Protein AF-A0A950XC39-F1 (afdb_monomer_lite)

Foldseek 3Di:
DDPDDPPPPPPPPLLPDQDDLVLLLCQVVVNDDDPSVVSNVVCVVVDVVNVVSSVVSVVVVVVVVVVVVVVVVVVVVVVVVVVVCVVVVVVPDCVVVVVVVVVVVVVCVVCVVVVVVVPADPEDEDEFDDDPDDDAAEDEAFHKYKYKYQQPPPDWFKKKKFKAAPVRDTPDIDIFTDDPRITIDIDHGDHDFFKMKMWIFDDADPPGGGDTDDIGIHTYD

Sequence (221 aa):
MEKKIRSAVLMQNSYFDHPTEEDLERFLLRRSQGEEIDLIETHILACESCVARLEALETEIPPLKLALEQSETERLQKEAARAEHRWTAWLTFPRLSLAGAAAVLLLGVALAPQFIRRASPPVAEITLSAYRGVETPVVPLNRPLHLHLNALDLAEGPVTVQIVNSNGFEIWKRNAAVHKDEVSISVPNLQTAGAHLLRLYSPAQANGPGELLREFAFRVK

Radius of gyration: 54.65 Å; chains: 1; bounding box: 85×44×135 Å

pLDDT: mean 78.98, std 16.19, range [37.28, 96.88]

Secondary structure (DSSP, 8-state):
----STTSSSSSSTTTSPPPHHHHHHHHTT---THHHHHHHHHHHH-HHHHHHHHHHHHHHHHHHHHHHHHHHHHHHHHHHHHHHHHHHHHT-HHHHHHHHHHHHHHHHHHHHHHHHHS-PPPEEEEE---SSS---EE-TTS-EEEEEE-TTPPSEEEEEEEEETT--EEEEEEEEEBTTEEEEEEPPP---EEEEEEEEPPPBTTBPPPEEEEEEEEE-

Structure (mmCIF, N/CA/C/O backbone):
data_AF-A0A950XC39-F1
#
_entry.id   AF-A0A950XC39-F1
#
loop_
_atom_site.group_PDB
_atom_site.id
_atom_site.type_symbol
_atom_site.label_atom_id
_atom_site.label_alt_id
_atom_site.label_comp_id
_atom_site.label_asym_id
_atom_site.label_entity_id
_atom_site.label_seq_id
_atom_site.pdbx_PDB_ins_code
_atom_site.Cartn_x
_atom_site.Cartn_y
_atom_site.Cartn_z
_atom_site.occupancy
_atom_site.B_iso_or_equiv
_atom_site.auth_seq_id
_atom_site.auth_comp_id
_atom_site.auth_asym_id
_atom_site.auth_atom_id
_atom_site.pdbx_PDB_model_num
ATOM 1 N N . MET A 1 1 ? 13.297 -27.024 -61.559 1.00 40.94 1 MET A N 1
ATOM 2 C CA . MET A 1 1 ? 14.744 -27.291 -61.703 1.00 40.94 1 MET A CA 1
ATOM 3 C C . MET A 1 1 ? 15.355 -26.078 -62.400 1.00 40.94 1 MET A C 1
ATOM 5 O O . MET A 1 1 ? 14.655 -25.475 -63.195 1.00 40.94 1 MET A O 1
ATOM 9 N N . GLU A 1 2 ? 16.579 -25.688 -62.036 1.00 37.28 2 GLU A N 1
ATOM 10 C CA . GLU A 1 2 ? 17.389 -24.624 -62.677 1.00 37.28 2 GLU A CA 1
ATOM 11 C C . GLU A 1 2 ? 17.143 -23.160 -62.275 1.00 37.28 2 GLU A C 1
ATOM 13 O O . GLU A 1 2 ? 17.202 -22.206 -63.046 1.00 37.28 2 GLU A O 1
ATOM 18 N N . LYS A 1 3 ? 17.074 -22.981 -60.956 1.00 44.75 3 LYS A N 1
ATOM 19 C CA . LYS A 1 3 ? 17.691 -21.853 -60.245 1.00 44.75 3 LYS A CA 1
ATOM 20 C C . LYS A 1 3 ? 19.229 -21.941 -60.421 1.00 44.75 3 LYS A C 1
ATOM 22 O O . LYS A 1 3 ? 19.900 -22.458 -59.535 1.00 44.75 3 LYS A O 1
ATOM 27 N N . LYS A 1 4 ? 19.811 -21.563 -61.572 1.00 44.69 4 LYS A N 1
ATOM 28 C CA . LYS A 1 4 ? 21.294 -21.543 -61.695 1.00 44.69 4 LYS A CA 1
ATOM 29 C C . LYS A 1 4 ? 21.938 -20.650 -62.768 1.00 44.69 4 LYS A C 1
ATOM 31 O O . LYS A 1 4 ? 23.113 -20.837 -63.044 1.00 44.69 4 LYS A O 1
ATOM 36 N N . ILE A 1 5 ? 21.236 -19.671 -63.348 1.00 46.12 5 ILE A N 1
ATOM 37 C CA . ILE A 1 5 ? 21.830 -18.847 -64.433 1.00 46.12 5 ILE A CA 1
ATOM 38 C C . ILE A 1 5 ? 22.032 -17.369 -64.044 1.00 46.12 5 ILE A C 1
ATOM 40 O O . ILE A 1 5 ? 22.777 -16.650 -64.697 1.00 46.12 5 ILE A O 1
ATOM 44 N N . ARG A 1 6 ? 21.478 -16.894 -62.920 1.00 39.47 6 ARG A N 1
ATOM 45 C CA . ARG A 1 6 ? 21.600 -15.470 -62.537 1.00 39.47 6 ARG A CA 1
ATOM 46 C C . ARG A 1 6 ? 22.888 -15.083 -61.797 1.00 39.47 6 ARG A C 1
ATOM 48 O O . ARG A 1 6 ? 23.068 -13.907 -61.522 1.00 39.47 6 ARG A O 1
ATOM 55 N N . SER A 1 7 ? 23.781 -16.028 -61.495 1.00 43.53 7 SER A N 1
ATOM 56 C CA . SER A 1 7 ? 24.947 -15.760 -60.632 1.00 43.53 7 SER A CA 1
ATOM 57 C C . SER A 1 7 ? 26.228 -15.349 -61.364 1.00 43.53 7 SER A C 1
ATOM 59 O O . SER A 1 7 ? 27.178 -14.968 -60.700 1.00 43.53 7 SER A O 1
ATOM 61 N N . ALA A 1 8 ? 26.283 -15.427 -62.698 1.00 39.53 8 ALA A N 1
ATOM 62 C CA . ALA A 1 8 ? 27.539 -15.235 -63.436 1.00 39.53 8 ALA A CA 1
ATOM 63 C C . ALA A 1 8 ? 27.680 -13.868 -64.135 1.00 39.53 8 ALA A C 1
ATOM 65 O O . ALA A 1 8 ? 28.757 -13.555 -64.624 1.00 39.53 8 ALA A O 1
ATOM 66 N N . VAL A 1 9 ? 26.622 -13.048 -64.200 1.00 42.72 9 VAL A N 1
ATOM 67 C CA . VAL A 1 9 ? 26.613 -11.820 -65.030 1.00 42.72 9 VAL A CA 1
ATOM 68 C C . VAL A 1 9 ? 26.963 -10.543 -64.242 1.00 42.72 9 VAL A C 1
ATOM 70 O O . VAL A 1 9 ? 27.245 -9.517 -64.845 1.00 42.72 9 VAL A O 1
ATOM 73 N N . LEU A 1 10 ? 27.023 -10.587 -62.905 1.00 49.06 10 LEU A N 1
ATOM 74 C CA . LEU A 1 10 ? 27.307 -9.409 -62.062 1.00 49.06 10 LEU A CA 1
ATOM 75 C C . LEU A 1 10 ? 28.772 -9.271 -61.598 1.00 49.06 10 LEU A C 1
ATOM 77 O O . LEU A 1 10 ? 29.065 -8.356 -60.842 1.00 49.06 10 LEU A O 1
ATOM 81 N N . MET A 1 11 ? 29.695 -10.137 -62.032 1.00 42.97 11 MET A N 1
ATOM 82 C CA . MET A 1 11 ? 31.091 -10.127 -61.543 1.00 42.97 11 MET A CA 1
ATOM 83 C C . MET A 1 11 ? 32.114 -9.448 -62.471 1.00 42.97 11 MET A C 1
ATOM 85 O O . MET A 1 11 ? 33.299 -9.477 -62.167 1.00 42.97 11 MET A O 1
ATOM 89 N N . GLN A 1 12 ? 31.716 -8.843 -63.598 1.00 41.22 12 GLN A N 1
ATOM 90 C CA . GLN A 1 12 ? 32.691 -8.319 -64.578 1.00 41.22 12 GLN A CA 1
ATOM 91 C C . GLN A 1 12 ? 32.782 -6.794 -64.718 1.00 41.22 12 GLN A C 1
ATOM 93 O O . GLN A 1 12 ? 33.677 -6.336 -65.418 1.00 41.22 12 GLN A O 1
ATOM 98 N N . ASN A 1 13 ? 31.960 -6.011 -64.006 1.00 45.94 13 ASN A N 1
ATOM 99 C CA . ASN A 1 13 ? 32.018 -4.537 -64.056 1.00 45.94 13 ASN A CA 1
ATOM 100 C C . ASN A 1 13 ? 32.277 -3.840 -62.706 1.00 45.94 13 ASN A C 1
ATOM 102 O O . ASN A 1 13 ? 32.457 -2.627 -62.686 1.00 45.94 13 ASN A O 1
ATOM 106 N N . SER A 1 14 ? 32.362 -4.567 -61.587 1.00 54.28 14 SER A N 1
ATOM 107 C CA . SER A 1 14 ? 32.457 -3.965 -60.244 1.00 54.28 14 SER A CA 1
ATOM 108 C C . SER A 1 14 ? 33.798 -3.298 -59.917 1.00 54.28 14 SER A C 1
ATOM 110 O O . SER A 1 14 ? 33.923 -2.700 -58.859 1.00 54.28 14 SER A O 1
ATOM 112 N N . TYR A 1 15 ? 34.807 -3.408 -60.786 1.00 54.00 15 TYR A N 1
ATOM 113 C CA . TYR A 1 15 ? 36.128 -2.810 -60.553 1.00 54.00 15 TYR A CA 1
ATOM 114 C C . TYR A 1 15 ? 36.201 -1.327 -60.959 1.00 54.00 15 TYR A C 1
ATOM 116 O O . TYR A 1 15 ? 37.112 -0.617 -60.550 1.00 54.00 15 TYR A O 1
ATOM 124 N N . PHE A 1 16 ? 35.262 -0.860 -61.790 1.00 61.53 16 PHE A N 1
ATOM 125 C CA . PHE A 1 16 ? 35.220 0.528 -62.273 1.00 61.53 16 PHE A CA 1
ATOM 126 C C . PHE A 1 16 ? 34.053 1.336 -61.699 1.00 61.53 16 PHE A C 1
ATOM 128 O O . PHE A 1 16 ? 34.023 2.555 -61.863 1.00 61.53 16 PHE A O 1
ATOM 135 N N . ASP A 1 17 ? 33.117 0.675 -61.019 1.00 81.56 17 ASP A N 1
ATOM 136 C CA . ASP A 1 17 ? 32.000 1.329 -60.348 1.00 81.56 17 ASP A CA 1
ATOM 137 C C . ASP A 1 17 ? 32.366 1.646 -58.895 1.00 81.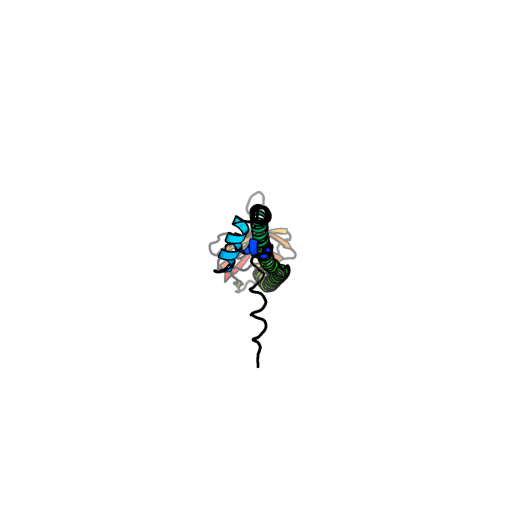56 17 ASP A C 1
ATOM 139 O O . ASP A 1 17 ? 33.008 0.856 -58.204 1.00 81.56 17 ASP A O 1
ATOM 143 N N . HIS A 1 18 ? 31.949 2.819 -58.416 1.00 86.94 18 HIS A N 1
ATOM 144 C CA . HIS A 1 18 ? 32.158 3.187 -57.020 1.00 86.94 18 HIS A CA 1
ATOM 145 C C . HIS A 1 18 ? 31.379 2.241 -56.093 1.00 86.94 18 HIS A C 1
ATOM 147 O O . HIS A 1 18 ? 30.185 2.028 -56.331 1.00 86.94 18 HIS A O 1
ATOM 153 N N . PRO A 1 19 ? 31.993 1.763 -54.993 1.00 88.88 19 PRO A N 1
ATOM 154 C CA . PRO A 1 19 ? 31.285 1.031 -53.954 1.00 88.88 19 PRO A CA 1
ATOM 155 C C . PRO A 1 19 ? 30.067 1.812 -53.458 1.00 88.8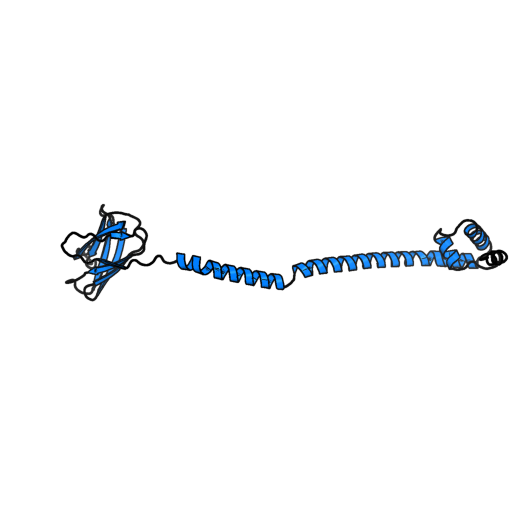8 19 PRO A C 1
ATOM 157 O O . PRO A 1 19 ? 30.100 3.052 -53.329 1.00 88.88 19 PRO A O 1
ATOM 160 N N . THR A 1 20 ? 28.987 1.085 -53.180 1.00 90.94 20 THR A N 1
ATOM 161 C CA . THR A 1 20 ? 27.786 1.689 -52.603 1.00 90.94 20 THR A CA 1
ATOM 162 C C . THR A 1 20 ? 28.076 2.180 -51.187 1.00 90.94 20 THR A C 1
ATOM 164 O O . THR A 1 20 ? 29.102 1.857 -50.588 1.00 90.94 20 THR A O 1
ATOM 167 N N . GLU A 1 21 ? 27.212 3.041 -50.665 1.00 88.75 21 GLU A N 1
ATOM 168 C CA . GLU A 1 21 ? 27.377 3.569 -49.309 1.00 88.75 21 GLU A CA 1
ATOM 169 C C . GLU A 1 21 ? 27.276 2.448 -48.273 1.00 88.75 21 GLU A C 1
ATOM 171 O O . GLU A 1 21 ? 28.119 2.353 -47.386 1.00 88.75 21 GLU A O 1
ATOM 176 N N . GLU A 1 22 ? 26.358 1.505 -48.481 1.00 90.38 22 GLU A N 1
ATOM 177 C CA . GLU A 1 22 ? 26.202 0.318 -47.650 1.00 90.38 22 GLU A CA 1
ATOM 178 C C . GLU A 1 22 ? 27.445 -0.589 -47.665 1.00 90.38 22 GLU A C 1
ATOM 180 O O . GLU A 1 22 ? 27.765 -1.209 -46.648 1.00 90.38 22 GLU A O 1
ATOM 185 N N . ASP A 1 23 ? 28.161 -0.685 -48.792 1.00 91.62 23 ASP A N 1
ATOM 186 C CA . ASP A 1 23 ? 29.407 -1.461 -48.884 1.00 91.62 23 ASP A CA 1
ATOM 187 C C . ASP A 1 23 ? 30.535 -0.794 -48.079 1.00 91.62 23 ASP A C 1
ATOM 189 O O . ASP A 1 23 ? 31.256 -1.470 -47.339 1.00 91.62 23 ASP A O 1
ATOM 193 N N . LEU A 1 24 ? 30.653 0.538 -48.164 1.00 92.38 24 LEU A N 1
ATOM 194 C CA . LEU A 1 24 ? 31.627 1.327 -47.397 1.00 92.38 24 LEU A CA 1
ATOM 195 C C . LEU A 1 24 ? 31.317 1.307 -45.894 1.00 92.38 24 LEU A C 1
ATOM 197 O O . LEU A 1 24 ? 32.225 1.152 -45.077 1.00 92.38 24 LEU A O 1
ATOM 201 N N . GLU A 1 25 ? 30.043 1.387 -45.511 1.00 93.62 25 GLU A N 1
ATOM 202 C CA . GLU A 1 25 ? 29.614 1.232 -44.121 1.00 93.62 25 GLU A CA 1
ATOM 203 C C . GLU A 1 25 ? 29.951 -0.158 -43.577 1.00 93.62 25 GLU A C 1
ATOM 205 O O . GLU A 1 25 ? 30.504 -0.282 -42.482 1.00 93.62 25 GLU A O 1
ATOM 210 N N . ARG A 1 26 ? 29.648 -1.229 -44.327 1.00 93.31 26 ARG A N 1
ATOM 211 C CA . ARG A 1 26 ? 30.022 -2.595 -43.924 1.00 93.31 26 ARG A CA 1
ATOM 212 C C . ARG A 1 26 ? 31.529 -2.737 -43.778 1.00 93.31 26 ARG A C 1
ATOM 214 O O . ARG A 1 26 ? 31.968 -3.394 -42.830 1.00 93.31 26 ARG A O 1
ATOM 221 N N . PHE A 1 27 ? 32.297 -2.103 -44.658 1.00 93.56 27 PHE A N 1
ATOM 222 C CA . PHE A 1 27 ? 33.752 -2.099 -44.599 1.00 93.56 27 PHE A CA 1
ATOM 223 C C . PHE A 1 27 ? 34.252 -1.407 -43.323 1.00 93.56 27 PHE A C 1
ATOM 225 O O . PHE A 1 27 ? 34.972 -2.027 -42.537 1.00 93.56 27 PHE A O 1
ATOM 232 N N . LEU A 1 28 ? 33.764 -0.198 -43.024 1.00 94.25 28 LEU A N 1
ATOM 233 C CA . LEU A 1 28 ? 34.078 0.532 -41.785 1.00 94.25 28 LEU A CA 1
ATOM 234 C C . LEU A 1 28 ? 33.666 -0.219 -40.519 1.00 94.25 28 LEU A C 1
ATOM 236 O O . LEU A 1 28 ? 34.379 -0.231 -39.514 1.00 94.25 28 LEU A O 1
ATOM 240 N N . LEU A 1 29 ? 32.517 -0.890 -40.561 1.00 93.31 29 LEU A N 1
ATOM 241 C CA . LEU A 1 29 ? 32.009 -1.701 -39.458 1.00 93.31 29 LEU A CA 1
ATOM 242 C C . LEU A 1 29 ? 32.685 -3.077 -39.353 1.00 93.31 29 LEU A C 1
ATOM 244 O O . LEU A 1 29 ? 32.298 -3.860 -38.482 1.00 93.31 29 LEU A O 1
ATOM 248 N N . ARG A 1 30 ? 33.685 -3.375 -40.198 1.00 93.38 30 ARG A N 1
ATOM 249 C CA . ARG A 1 30 ? 34.406 -4.660 -40.263 1.00 93.38 30 ARG A CA 1
ATOM 250 C C . ARG A 1 30 ? 33.474 -5.860 -40.472 1.00 93.38 30 ARG A C 1
ATOM 252 O O . ARG A 1 30 ? 33.664 -6.922 -39.881 1.00 93.38 30 ARG A O 1
ATOM 259 N N . ARG A 1 31 ? 32.434 -5.672 -41.284 1.00 93.69 31 ARG A N 1
ATOM 260 C CA . ARG A 1 31 ? 31.446 -6.696 -41.660 1.00 93.69 31 ARG A CA 1
ATOM 261 C C . ARG A 1 31 ? 31.605 -7.208 -43.093 1.00 93.69 31 ARG A C 1
ATOM 263 O O . ARG A 1 31 ? 30.927 -8.176 -43.435 1.00 93.69 31 ARG A O 1
ATOM 270 N N . SER A 1 32 ? 32.470 -6.596 -43.900 1.00 91.75 32 SER A N 1
ATOM 271 C CA . SER A 1 32 ? 32.804 -7.085 -45.245 1.00 91.75 32 SER A CA 1
ATOM 272 C C . SER A 1 32 ? 33.584 -8.402 -45.194 1.00 91.75 32 SER A C 1
ATOM 274 O O . SER A 1 32 ? 34.220 -8.715 -44.184 1.00 91.75 32 SER A O 1
ATOM 276 N N . GLN A 1 33 ? 33.533 -9.195 -46.268 1.00 91.31 33 GLN A N 1
ATOM 277 C CA . GLN A 1 33 ? 34.164 -10.522 -46.310 1.00 91.31 33 GLN A CA 1
ATOM 278 C C . GLN A 1 33 ? 35.093 -10.703 -47.510 1.00 91.31 33 GLN A C 1
ATOM 280 O O . GLN A 1 33 ? 34.695 -10.432 -48.638 1.00 91.31 33 GLN A O 1
ATOM 285 N N . GLY A 1 34 ? 36.281 -11.270 -47.263 1.00 84.69 34 GLY A N 1
ATOM 286 C CA . GLY A 1 34 ? 37.189 -11.803 -48.287 1.00 84.69 34 GLY A CA 1
ATOM 287 C C . GLY A 1 34 ? 37.378 -10.864 -49.479 1.00 84.69 34 GLY A C 1
ATOM 288 O O . GLY A 1 34 ? 37.907 -9.771 -49.326 1.00 84.69 34 GLY A O 1
ATOM 289 N N . GLU A 1 35 ? 36.878 -11.283 -50.640 1.00 84.25 35 GLU A N 1
ATOM 290 C CA . GLU A 1 35 ? 36.962 -10.555 -51.913 1.00 84.25 35 GLU A CA 1
ATOM 291 C C . GLU A 1 35 ? 36.357 -9.135 -51.860 1.00 84.25 35 GLU A C 1
ATOM 293 O O . GLU A 1 35 ? 36.847 -8.236 -52.533 1.00 84.25 35 GLU A O 1
ATOM 298 N N . GLU A 1 36 ? 35.336 -8.890 -51.030 1.00 86.00 36 GLU A N 1
ATOM 299 C CA . GLU A 1 36 ? 34.731 -7.557 -50.860 1.00 86.00 36 GLU A CA 1
ATOM 300 C C . GLU A 1 36 ? 35.701 -6.567 -50.199 1.00 86.00 36 GLU A C 1
ATOM 302 O O . GLU A 1 36 ? 35.726 -5.396 -50.565 1.00 86.00 36 GLU A O 1
ATOM 307 N N . ILE A 1 37 ? 36.521 -7.035 -49.250 1.00 91.06 37 ILE A N 1
ATOM 308 C CA . ILE A 1 37 ? 37.545 -6.207 -48.594 1.00 91.06 37 ILE A CA 1
ATOM 309 C C . ILE A 1 37 ? 38.602 -5.814 -49.624 1.00 91.06 37 ILE A C 1
ATOM 311 O O . ILE A 1 37 ? 38.876 -4.628 -49.787 1.00 91.06 37 ILE A O 1
ATOM 315 N N . ASP A 1 38 ? 39.126 -6.797 -50.359 1.00 89.62 38 ASP A N 1
ATOM 316 C CA . ASP A 1 38 ? 40.194 -6.584 -51.339 1.00 89.62 38 ASP A CA 1
ATOM 317 C C . ASP A 1 38 ? 39.759 -5.610 -52.449 1.00 89.62 38 ASP A C 1
ATOM 319 O O . ASP A 1 38 ? 40.523 -4.726 -52.846 1.00 89.62 38 ASP A O 1
ATOM 323 N N . LEU A 1 39 ? 38.514 -5.730 -52.928 1.00 89.62 39 LEU A N 1
ATOM 324 C CA . LEU A 1 39 ? 37.945 -4.831 -53.936 1.00 89.62 39 LEU A CA 1
ATOM 325 C C . LEU A 1 39 ? 37.787 -3.399 -53.411 1.00 89.62 39 LEU A C 1
ATOM 327 O O . LEU A 1 39 ? 38.168 -2.450 -54.097 1.00 89.62 39 LEU A O 1
ATOM 331 N N . ILE A 1 40 ? 37.253 -3.235 -52.198 1.00 91.00 40 ILE A N 1
ATOM 332 C CA . ILE A 1 40 ? 37.033 -1.914 -51.598 1.00 91.00 40 ILE A CA 1
ATOM 333 C C . ILE A 1 40 ? 38.369 -1.235 -51.274 1.00 91.00 40 ILE A C 1
ATOM 335 O O . ILE A 1 40 ? 38.544 -0.068 -51.619 1.00 91.00 40 ILE A O 1
ATOM 339 N N . GLU A 1 41 ? 39.333 -1.947 -50.682 1.00 92.06 41 GLU A N 1
ATOM 340 C CA . GLU A 1 41 ? 40.667 -1.404 -50.387 1.00 92.06 41 GLU A CA 1
ATOM 341 C C . GLU A 1 41 ? 41.376 -0.955 -51.663 1.00 92.06 41 GLU A C 1
ATOM 343 O O . GLU A 1 41 ? 41.869 0.172 -51.743 1.00 92.06 41 GLU A O 1
ATOM 348 N N . THR A 1 42 ? 41.366 -1.805 -52.692 1.00 91.56 42 THR A N 1
ATOM 349 C CA . THR A 1 42 ? 41.995 -1.485 -53.976 1.00 91.56 42 THR A CA 1
ATOM 350 C C . THR A 1 42 ? 41.342 -0.267 -54.633 1.00 91.56 42 THR A C 1
ATOM 352 O O . THR A 1 42 ? 42.045 0.587 -55.176 1.00 91.56 42 THR A O 1
ATOM 355 N N . HIS A 1 43 ? 40.013 -0.139 -54.545 1.00 91.25 43 HIS A N 1
ATOM 356 C CA . HIS A 1 43 ? 39.286 1.016 -55.075 1.00 91.25 43 HIS A CA 1
ATOM 357 C C . HIS A 1 43 ? 39.584 2.303 -54.297 1.00 91.25 43 HIS A C 1
ATOM 359 O O . HIS A 1 43 ? 39.845 3.340 -54.904 1.00 91.25 43 HIS A O 1
ATOM 365 N N . ILE A 1 44 ? 39.588 2.255 -52.960 1.00 91.81 44 ILE A N 1
ATOM 366 C CA . ILE A 1 44 ? 39.855 3.418 -52.095 1.00 91.81 44 ILE A CA 1
ATOM 367 C C . ILE A 1 44 ? 41.271 3.958 -52.321 1.00 91.81 44 ILE A C 1
ATOM 369 O O . ILE A 1 44 ? 41.450 5.173 -52.380 1.00 91.81 44 ILE A O 1
ATOM 373 N N . LEU A 1 45 ? 42.261 3.085 -52.536 1.00 91.75 45 LEU A N 1
ATOM 374 C CA . LEU A 1 45 ? 43.635 3.498 -52.849 1.00 91.75 45 LEU A CA 1
ATOM 375 C C . LEU A 1 45 ? 43.747 4.318 -54.146 1.00 91.75 45 LEU A C 1
ATOM 377 O O . LEU A 1 45 ? 44.694 5.089 -54.294 1.00 91.75 45 LEU A O 1
ATOM 381 N N . ALA A 1 46 ? 42.804 4.161 -55.078 1.00 89.50 46 ALA A N 1
ATOM 382 C CA . ALA A 1 46 ? 42.809 4.828 -56.378 1.00 89.50 46 ALA A CA 1
ATOM 383 C C . ALA A 1 46 ? 41.748 5.940 -56.518 1.00 89.50 46 ALA A C 1
ATOM 385 O O . ALA A 1 46 ? 41.706 6.608 -57.552 1.00 89.50 46 ALA A O 1
ATOM 386 N N . CYS A 1 47 ? 40.880 6.143 -55.518 1.00 92.12 47 CYS A N 1
ATOM 387 C CA . CYS A 1 47 ? 39.676 6.961 -55.658 1.00 92.12 47 CYS A CA 1
ATOM 388 C C . CYS A 1 47 ? 39.448 7.926 -54.479 1.00 92.12 47 CYS A C 1
ATOM 390 O O . CYS A 1 47 ? 38.855 7.567 -53.460 1.00 92.12 47 CYS A O 1
ATOM 392 N N . GLU A 1 48 ? 39.812 9.199 -54.666 1.00 93.44 48 GLU A N 1
ATOM 393 C CA . GLU A 1 48 ? 39.660 10.256 -53.648 1.00 93.44 48 GLU A CA 1
ATOM 394 C C . GLU A 1 48 ? 38.203 10.494 -53.220 1.00 93.44 48 GLU A C 1
ATOM 396 O O . GLU A 1 48 ? 37.932 10.760 -52.052 1.00 93.44 48 GLU A O 1
ATOM 401 N N . SER A 1 49 ? 37.229 10.351 -54.127 1.00 92.12 49 SER A N 1
ATOM 402 C CA . SER A 1 49 ? 35.816 10.524 -53.764 1.00 92.12 49 SER A CA 1
ATOM 403 C C . SER A 1 49 ? 35.312 9.417 -52.836 1.00 92.12 49 SER A C 1
ATOM 405 O O . SER A 1 49 ? 34.420 9.655 -52.027 1.00 92.12 49 SER A O 1
ATOM 407 N N . CYS A 1 50 ? 35.858 8.202 -52.948 1.00 93.44 50 CYS A N 1
ATOM 408 C CA . CYS A 1 50 ? 35.539 7.111 -52.030 1.00 93.44 50 CYS A CA 1
ATOM 409 C C . CYS A 1 50 ? 36.235 7.290 -50.678 1.00 93.44 50 CYS A C 1
ATOM 411 O O . CYS A 1 50 ? 35.611 6.987 -49.668 1.00 93.44 50 CYS A O 1
ATOM 413 N N . VAL A 1 51 ? 37.448 7.856 -50.646 1.00 94.25 51 VAL A N 1
ATOM 414 C CA . VAL A 1 51 ? 38.114 8.269 -49.397 1.00 94.25 51 VAL A CA 1
ATOM 415 C C . VAL A 1 51 ? 37.273 9.315 -48.661 1.00 94.25 51 VAL A C 1
ATOM 417 O O . VAL A 1 51 ? 36.917 9.103 -47.509 1.00 94.25 51 VAL A O 1
ATOM 420 N N . ALA A 1 52 ? 36.853 10.386 -49.341 1.00 95.12 52 ALA A N 1
ATOM 421 C CA . ALA A 1 52 ? 36.041 11.439 -48.726 1.00 95.12 52 ALA A CA 1
ATOM 422 C C . ALA A 1 52 ? 34.690 10.920 -48.192 1.00 95.12 52 ALA A C 1
ATOM 424 O O . ALA A 1 52 ? 34.230 11.333 -47.129 1.00 95.12 52 ALA A O 1
ATOM 425 N N . ARG A 1 53 ? 34.051 9.986 -48.912 1.00 94.81 53 ARG A N 1
ATOM 426 C CA . ARG A 1 53 ? 32.825 9.314 -48.444 1.00 94.81 53 ARG A CA 1
ATOM 427 C C . ARG A 1 53 ? 33.086 8.443 -47.214 1.00 94.81 53 ARG A C 1
ATOM 429 O O . ARG A 1 53 ? 32.267 8.430 -46.303 1.00 94.81 53 ARG A O 1
ATOM 436 N N . LEU A 1 54 ? 34.216 7.741 -47.177 1.00 94.69 54 LEU A N 1
ATOM 437 C CA . LEU A 1 54 ? 34.614 6.927 -46.033 1.00 94.69 54 LEU A CA 1
ATOM 438 C C . LEU A 1 54 ? 34.849 7.794 -44.785 1.00 94.69 54 LEU A C 1
ATOM 440 O O . LEU A 1 54 ? 34.322 7.482 -43.724 1.00 94.69 54 LEU A O 1
ATOM 444 N N . GLU A 1 55 ? 35.562 8.913 -44.925 1.00 95.31 55 GLU A N 1
ATOM 445 C CA . GLU A 1 55 ? 35.814 9.875 -43.840 1.00 95.31 55 GLU A CA 1
ATOM 446 C C . GLU A 1 55 ? 34.514 10.489 -43.288 1.00 95.31 55 GLU A C 1
ATOM 448 O O . GLU A 1 55 ? 34.360 10.674 -42.074 1.00 95.31 55 GLU A O 1
ATOM 453 N N . ALA A 1 56 ? 33.547 10.773 -44.168 1.00 95.75 56 ALA A N 1
ATOM 454 C CA . ALA A 1 56 ? 32.220 11.229 -43.760 1.00 95.75 56 ALA A CA 1
ATOM 455 C C . ALA A 1 56 ? 31.508 10.163 -42.909 1.00 95.75 56 ALA A C 1
ATOM 457 O O . ALA A 1 56 ? 31.082 10.450 -41.788 1.00 95.75 56 ALA A O 1
ATOM 458 N N . LEU A 1 57 ? 31.476 8.911 -43.377 1.00 95.50 57 LEU A N 1
ATOM 459 C CA . LEU A 1 57 ? 30.873 7.797 -42.640 1.00 95.50 57 LEU A CA 1
ATOM 460 C C . LEU A 1 57 ? 31.580 7.525 -41.299 1.00 95.50 57 LEU A C 1
ATOM 462 O O . LEU A 1 57 ? 30.915 7.253 -40.297 1.00 95.50 57 LEU A O 1
ATOM 466 N N . GLU A 1 58 ? 32.908 7.651 -41.224 1.00 95.69 58 GLU A N 1
ATOM 467 C CA . GLU A 1 58 ? 33.659 7.545 -39.962 1.00 95.69 58 GLU A CA 1
ATOM 468 C C . GLU A 1 58 ? 33.234 8.599 -38.931 1.00 95.69 58 GLU A C 1
ATOM 470 O O . GLU A 1 58 ? 33.250 8.329 -37.727 1.00 95.69 58 GLU A O 1
ATOM 475 N N . THR A 1 59 ? 32.808 9.776 -39.394 1.00 95.62 59 THR A N 1
ATOM 476 C CA . THR A 1 59 ? 32.318 10.865 -38.540 1.00 95.62 59 THR A CA 1
ATOM 477 C C . THR A 1 59 ? 30.850 10.672 -38.141 1.00 95.62 59 THR A C 1
ATOM 479 O O . THR A 1 59 ? 30.460 11.015 -37.022 1.00 95.62 59 THR A O 1
ATOM 482 N N . GLU A 1 60 ? 30.029 10.096 -39.020 1.00 94.69 60 GLU A N 1
ATOM 483 C CA . GLU A 1 60 ? 28.577 9.951 -38.835 1.00 94.69 60 GLU A CA 1
ATOM 484 C C . GLU A 1 60 ? 28.166 8.692 -38.052 1.00 94.69 60 GLU A C 1
ATOM 486 O O . GLU A 1 60 ? 27.200 8.714 -37.282 1.00 94.69 60 GLU A O 1
ATOM 491 N N . ILE A 1 61 ? 28.914 7.592 -38.172 1.00 94.81 61 ILE A N 1
ATOM 492 C CA . ILE A 1 61 ? 28.599 6.321 -37.500 1.00 94.81 61 ILE A CA 1
ATOM 493 C C . ILE A 1 61 ? 28.662 6.417 -35.957 1.00 94.81 61 ILE A C 1
ATOM 495 O O . ILE A 1 61 ? 27.761 5.889 -35.292 1.00 94.81 61 ILE A O 1
ATOM 499 N N . PRO A 1 62 ? 29.687 7.034 -35.329 1.00 95.69 62 PRO A N 1
ATOM 500 C CA . PRO A 1 62 ? 29.780 7.115 -33.870 1.00 95.69 62 PRO A CA 1
ATOM 501 C C . PRO A 1 62 ? 28.589 7.799 -33.172 1.00 95.69 62 PRO A C 1
ATOM 503 O O . PRO A 1 62 ? 28.056 7.200 -32.232 1.00 95.69 62 PRO A O 1
ATOM 506 N N . PRO A 1 63 ? 28.117 8.996 -33.585 1.00 96.62 63 PRO A N 1
ATOM 507 C CA . PRO A 1 63 ? 26.967 9.625 -32.938 1.00 96.62 63 PRO A CA 1
ATOM 508 C C . PRO A 1 63 ? 25.685 8.807 -33.118 1.00 96.62 63 PRO A C 1
ATOM 510 O O . PRO A 1 63 ? 24.880 8.740 -32.188 1.00 96.62 63 PRO A O 1
ATOM 513 N N . LEU A 1 64 ? 25.512 8.125 -34.256 1.00 94.56 64 LEU A N 1
ATOM 514 C CA . LEU A 1 64 ? 24.361 7.251 -34.477 1.00 94.56 64 LEU A CA 1
ATOM 515 C C . LEU A 1 64 ? 24.363 6.045 -33.523 1.00 94.56 64 LEU A C 1
ATOM 517 O O . LEU A 1 64 ? 23.323 5.708 -32.956 1.00 94.56 64 LEU A O 1
ATOM 521 N N . LYS A 1 65 ? 25.529 5.429 -33.286 1.00 94.94 65 LYS A N 1
ATOM 522 C CA . LYS A 1 65 ? 25.680 4.346 -32.295 1.00 94.94 65 LYS A CA 1
ATOM 523 C C . LYS A 1 65 ? 25.339 4.816 -30.883 1.00 94.94 65 LYS A C 1
ATOM 525 O O . LYS A 1 65 ? 24.573 4.150 -30.193 1.00 94.94 65 LYS A O 1
ATOM 530 N N . LEU A 1 66 ? 25.844 5.984 -30.483 1.00 96.88 66 LEU A N 1
ATOM 531 C CA . LEU A 1 66 ? 25.543 6.569 -29.173 1.00 96.88 66 LEU A CA 1
ATOM 532 C C . LEU A 1 66 ? 24.045 6.850 -29.003 1.00 96.88 66 LEU A C 1
ATOM 534 O O . LEU A 1 66 ? 23.472 6.532 -27.962 1.00 96.88 66 LEU A O 1
ATOM 538 N N . ALA A 1 67 ? 23.394 7.409 -30.025 1.00 95.88 67 ALA A N 1
ATOM 539 C CA . ALA A 1 67 ? 21.957 7.669 -29.997 1.00 95.88 67 ALA A CA 1
ATOM 540 C C . ALA A 1 67 ? 21.137 6.371 -29.881 1.00 95.88 67 ALA A C 1
ATOM 542 O O . ALA A 1 67 ? 20.133 6.333 -29.165 1.00 95.88 67 ALA A O 1
ATOM 543 N N . LEU A 1 68 ? 21.574 5.294 -30.544 1.00 96.38 68 LEU A N 1
ATOM 544 C CA . LEU A 1 68 ? 20.931 3.985 -30.449 1.00 96.38 68 LEU A CA 1
ATOM 545 C C . LEU A 1 68 ? 21.038 3.404 -29.029 1.00 96.38 68 LEU A C 1
ATOM 547 O O . LEU A 1 68 ? 20.022 3.014 -28.458 1.00 96.38 68 LEU A O 1
ATOM 551 N N . GLU A 1 69 ? 22.230 3.417 -28.429 1.00 96.19 69 GLU A N 1
ATOM 552 C CA . GLU A 1 69 ? 22.453 2.946 -27.052 1.00 96.19 69 GLU A CA 1
ATOM 553 C C . GLU A 1 69 ? 21.634 3.751 -26.027 1.00 96.19 69 GLU A C 1
ATOM 555 O O . GLU A 1 69 ? 21.028 3.193 -25.105 1.00 96.19 69 GLU A O 1
ATOM 560 N N . GLN A 1 70 ? 21.547 5.072 -26.203 1.00 95.56 70 GLN A N 1
ATOM 561 C CA . GLN A 1 70 ? 20.696 5.930 -25.374 1.00 95.56 70 GLN A CA 1
ATOM 562 C C . GLN A 1 70 ? 19.212 5.573 -25.523 1.00 95.56 70 GLN A C 1
ATOM 564 O O . GLN A 1 70 ? 18.494 5.464 -24.530 1.00 95.56 70 GLN A O 1
ATOM 569 N N . SER A 1 71 ? 18.748 5.314 -26.745 1.00 94.94 71 SER A N 1
ATOM 570 C CA . SER A 1 71 ? 17.363 4.906 -26.986 1.00 94.94 71 SER A CA 1
ATOM 571 C C . SER A 1 71 ? 17.029 3.562 -26.329 1.00 94.94 71 SER A C 1
ATOM 573 O O . SER A 1 71 ? 15.974 3.417 -25.705 1.00 94.94 71 SER A O 1
ATOM 575 N N . GLU A 1 72 ? 17.933 2.583 -26.418 1.00 95.44 72 GLU A N 1
ATOM 576 C CA . GLU A 1 72 ? 17.756 1.272 -25.790 1.00 95.44 72 GLU A CA 1
ATOM 577 C C . GLU A 1 72 ? 17.731 1.371 -24.263 1.00 95.44 72 GLU A C 1
ATOM 579 O O . GLU A 1 72 ? 16.832 0.820 -23.623 1.00 95.44 72 GLU A O 1
ATOM 584 N N . THR A 1 73 ? 18.661 2.123 -23.672 1.00 93.56 73 THR A N 1
ATOM 585 C CA . THR A 1 73 ? 18.702 2.331 -22.217 1.00 93.56 73 THR A CA 1
ATOM 586 C C . THR A 1 73 ? 17.462 3.066 -21.713 1.00 93.56 73 THR A C 1
ATOM 588 O O . THR A 1 73 ? 16.855 2.630 -20.733 1.00 93.56 73 THR A O 1
ATOM 591 N N . GLU A 1 74 ? 17.003 4.108 -22.409 1.00 93.62 74 GLU A N 1
ATOM 592 C CA . GLU A 1 74 ? 15.738 4.774 -22.095 1.00 93.62 74 GLU A CA 1
ATOM 593 C C . GLU A 1 74 ? 14.540 3.829 -22.197 1.00 93.62 74 GLU A C 1
ATOM 595 O O . GLU A 1 74 ? 13.616 3.902 -21.382 1.00 93.62 74 GLU A O 1
ATOM 600 N N . ARG A 1 75 ? 14.516 2.952 -23.207 1.00 92.62 75 ARG A N 1
ATOM 601 C CA . ARG A 1 75 ? 13.430 1.985 -23.381 1.00 92.62 75 ARG A CA 1
ATOM 602 C C . ARG A 1 75 ? 13.390 1.011 -22.210 1.00 92.62 75 ARG A C 1
ATOM 604 O O . ARG A 1 75 ? 12.324 0.830 -21.624 1.00 92.62 75 ARG A O 1
ATOM 611 N N . LEU A 1 76 ? 14.540 0.464 -21.823 1.00 93.19 76 LEU A N 1
ATOM 612 C CA . LEU A 1 76 ? 14.663 -0.429 -20.671 1.00 93.19 76 LEU A CA 1
ATOM 613 C C . LEU A 1 76 ? 14.261 0.271 -19.367 1.00 93.19 76 LEU A C 1
ATOM 615 O O . LEU A 1 76 ? 13.520 -0.301 -18.571 1.00 93.19 76 LEU A O 1
ATOM 619 N N . GLN A 1 77 ? 14.664 1.528 -19.168 1.00 91.94 77 GLN A N 1
ATOM 620 C CA . GLN A 1 77 ? 14.253 2.319 -18.004 1.00 91.94 77 GLN A CA 1
ATOM 621 C C . GLN A 1 77 ? 12.742 2.579 -17.983 1.00 91.94 77 GLN A C 1
ATOM 623 O O . GLN A 1 77 ? 12.104 2.427 -16.942 1.00 91.94 77 GLN A O 1
ATOM 628 N N . LYS A 1 78 ? 12.136 2.926 -19.125 1.00 91.12 78 LYS A N 1
ATOM 629 C CA . LYS A 1 78 ? 10.681 3.127 -19.245 1.00 91.12 78 LYS A CA 1
ATOM 630 C C . LYS A 1 78 ? 9.914 1.826 -19.001 1.00 91.12 78 LYS A C 1
ATOM 632 O O . LYS A 1 78 ? 8.861 1.850 -18.364 1.00 91.12 78 LYS A O 1
ATOM 637 N N . GLU A 1 79 ? 10.414 0.696 -19.493 1.00 90.25 79 GLU A N 1
ATOM 638 C CA . GLU A 1 79 ? 9.840 -0.631 -19.247 1.00 90.25 79 GLU A CA 1
ATOM 639 C C . GLU A 1 79 ? 9.941 -1.021 -17.763 1.00 90.25 79 GLU A C 1
ATOM 641 O O . GLU A 1 79 ? 8.938 -1.444 -17.182 1.00 90.25 79 GLU A O 1
ATOM 646 N N . ALA A 1 80 ? 11.094 -0.792 -17.127 1.00 86.06 80 ALA A N 1
ATOM 647 C CA . ALA A 1 80 ? 11.301 -1.020 -15.698 1.00 86.06 80 ALA A CA 1
ATOM 648 C C . ALA A 1 80 ? 10.386 -0.134 -14.836 1.00 86.06 80 ALA A C 1
ATOM 650 O O . ALA A 1 80 ? 9.653 -0.646 -13.991 1.00 86.06 80 ALA A O 1
ATOM 651 N N . ALA A 1 81 ? 10.322 1.171 -15.116 1.00 85.12 81 ALA A N 1
ATOM 652 C CA . ALA A 1 81 ? 9.447 2.105 -14.406 1.00 85.12 81 ALA A CA 1
ATOM 653 C C . ALA A 1 81 ? 7.958 1.735 -14.556 1.00 85.12 81 ALA A C 1
ATOM 655 O O . ALA A 1 81 ? 7.182 1.812 -13.601 1.00 85.12 81 ALA A O 1
ATOM 656 N N . ARG A 1 82 ? 7.537 1.272 -15.743 1.00 83.06 82 ARG A N 1
ATOM 657 C CA . ARG A 1 82 ? 6.178 0.746 -15.957 1.00 83.06 82 ARG A CA 1
ATOM 658 C C . ARG A 1 82 ? 5.928 -0.530 -15.154 1.00 83.06 82 ARG A C 1
ATOM 660 O O . ARG A 1 82 ? 4.823 -0.704 -14.644 1.00 83.06 82 ARG A O 1
ATOM 667 N N . ALA A 1 83 ? 6.908 -1.426 -15.047 1.00 80.44 83 ALA A N 1
ATOM 668 C CA . ALA A 1 83 ? 6.786 -2.642 -14.250 1.00 80.44 83 ALA A CA 1
ATOM 669 C C . ALA A 1 83 ? 6.653 -2.321 -12.751 1.00 80.44 83 ALA A C 1
ATOM 671 O O . ALA A 1 83 ? 5.724 -2.816 -12.110 1.00 80.44 83 ALA A O 1
ATOM 672 N N . GLU A 1 84 ? 7.492 -1.430 -12.220 1.00 79.00 84 GLU A N 1
ATOM 673 C CA . GLU A 1 84 ? 7.412 -0.964 -10.829 1.00 79.00 84 GLU A CA 1
ATOM 674 C C . GLU A 1 84 ? 6.071 -0.285 -10.524 1.00 79.00 84 GLU A C 1
ATOM 676 O O . GLU A 1 84 ? 5.419 -0.598 -9.522 1.00 79.00 84 GLU A O 1
ATOM 681 N N . HIS A 1 85 ? 5.590 0.583 -11.420 1.00 73.56 85 HIS A N 1
ATOM 682 C CA . HIS A 1 85 ? 4.286 1.225 -11.256 1.00 73.56 85 HIS A CA 1
ATOM 683 C C . HIS A 1 85 ? 3.132 0.206 -11.301 1.00 73.56 85 HIS A C 1
ATOM 685 O O . HIS A 1 85 ? 2.141 0.354 -10.588 1.00 73.56 85 HIS A O 1
ATOM 691 N N . ARG A 1 86 ? 3.220 -0.858 -12.110 1.00 70.38 86 ARG A N 1
ATOM 692 C CA . ARG A 1 86 ? 2.193 -1.919 -12.142 1.00 70.38 86 ARG A CA 1
ATOM 693 C C . ARG A 1 86 ? 2.171 -2.747 -10.857 1.00 70.38 86 ARG A C 1
ATOM 695 O O . ARG A 1 86 ? 1.088 -3.077 -10.377 1.00 70.38 86 ARG A O 1
ATOM 702 N N . TRP A 1 87 ? 3.337 -3.061 -10.297 1.00 68.69 87 TRP A N 1
ATOM 703 C CA . TRP A 1 87 ? 3.449 -3.794 -9.032 1.00 68.69 87 TRP A CA 1
ATOM 704 C C . TRP A 1 87 ? 2.926 -2.974 -7.850 1.00 68.69 87 TRP A C 1
ATOM 706 O O . TRP A 1 87 ? 2.129 -3.468 -7.051 1.00 68.69 87 TRP A O 1
ATOM 716 N N . THR A 1 88 ? 3.297 -1.697 -7.774 1.00 67.31 88 THR A N 1
ATOM 717 C CA . THR A 1 88 ? 2.801 -0.785 -6.733 1.00 67.31 88 THR A CA 1
ATOM 718 C C . THR A 1 88 ? 1.313 -0.465 -6.898 1.00 67.31 88 THR A C 1
ATOM 720 O O . THR A 1 88 ? 0.599 -0.408 -5.898 1.00 67.31 88 THR A O 1
ATOM 723 N N . ALA A 1 89 ? 0.799 -0.358 -8.130 1.00 63.44 89 ALA A N 1
ATOM 724 C CA . ALA A 1 89 ? -0.634 -0.202 -8.406 1.00 63.44 89 ALA A CA 1
ATOM 725 C C . ALA A 1 89 ? -1.471 -1.419 -7.963 1.00 63.44 89 ALA A C 1
ATOM 727 O O . ALA A 1 89 ? -2.605 -1.252 -7.516 1.00 63.44 89 ALA A O 1
ATOM 728 N N . TRP A 1 90 ? -0.925 -2.640 -8.036 1.00 62.94 90 TRP A N 1
ATOM 729 C CA . TRP A 1 90 ? -1.604 -3.837 -7.520 1.00 62.94 90 TRP A CA 1
ATOM 730 C C . TRP A 1 90 ? -1.655 -3.880 -5.984 1.00 62.94 90 TRP A C 1
ATOM 732 O O . TRP A 1 90 ? -2.639 -4.340 -5.406 1.00 62.94 90 TRP A O 1
ATOM 742 N N . LEU A 1 91 ? -0.646 -3.331 -5.308 1.00 61.09 91 LEU A N 1
ATOM 743 C CA . LEU A 1 91 ? -0.653 -3.170 -3.848 1.00 61.09 91 LEU A CA 1
ATOM 744 C C . LEU A 1 91 ? -1.517 -1.991 -3.376 1.00 61.09 91 LEU A C 1
ATOM 746 O O . LEU A 1 91 ? -2.002 -1.993 -2.247 1.00 61.09 91 LEU A O 1
ATOM 750 N N . THR A 1 92 ? -1.762 -1.008 -4.242 1.00 56.25 92 THR A N 1
ATOM 751 C CA . THR A 1 92 ? -2.574 0.186 -3.953 1.00 56.25 92 THR A CA 1
ATOM 752 C C . THR A 1 92 ? -3.974 0.110 -4.560 1.00 56.25 92 THR A C 1
ATOM 754 O O . THR A 1 92 ? -4.583 1.128 -4.884 1.00 56.25 92 THR A O 1
ATOM 757 N N . PHE A 1 93 ? -4.561 -1.086 -4.674 1.00 55.22 93 PHE A N 1
ATOM 758 C CA . PHE A 1 93 ? -5.995 -1.160 -4.938 1.00 55.22 93 PHE A CA 1
ATOM 759 C C . PHE A 1 93 ? -6.779 -0.630 -3.716 1.00 55.22 93 PHE A C 1
ATOM 761 O O . PHE A 1 93 ? -6.705 -1.234 -2.641 1.00 55.22 93 PHE A O 1
ATOM 768 N N . PRO A 1 94 ? -7.649 0.394 -3.862 1.00 55.56 94 PRO A N 1
ATOM 769 C CA . PRO A 1 94 ? -8.544 0.856 -2.789 1.00 55.56 94 PRO A CA 1
ATOM 770 C C . PRO A 1 94 ? -9.531 -0.232 -2.320 1.00 55.56 94 PRO A C 1
ATOM 772 O O . PRO A 1 94 ? -10.194 -0.093 -1.295 1.00 55.56 94 PRO A O 1
ATOM 775 N N . ARG A 1 95 ? -9.600 -1.360 -3.040 1.00 52.75 95 ARG A N 1
ATOM 776 C CA . ARG A 1 95 ? -10.369 -2.552 -2.670 1.00 52.75 95 ARG A CA 1
ATOM 777 C C . ARG A 1 95 ? -9.791 -3.306 -1.469 1.00 52.75 95 ARG A C 1
ATOM 779 O O . ARG A 1 95 ? -10.572 -3.905 -0.739 1.00 52.75 95 ARG A O 1
ATOM 786 N N . LEU A 1 96 ? -8.477 -3.249 -1.221 1.00 54.31 96 LEU A N 1
ATOM 787 C CA . LEU A 1 96 ? -7.883 -3.836 -0.008 1.00 54.31 96 LEU A CA 1
ATOM 788 C C . LEU A 1 96 ? -8.220 -3.004 1.237 1.00 54.31 96 LEU A C 1
ATOM 790 O O . LEU A 1 96 ? -8.495 -3.569 2.291 1.00 54.31 96 LEU A O 1
ATOM 794 N N . SER A 1 97 ? -8.307 -1.678 1.090 1.00 59.91 97 SER A N 1
ATOM 795 C CA . SER A 1 97 ? -8.827 -0.773 2.127 1.00 59.91 97 SER A CA 1
ATOM 796 C C . SER A 1 97 ? -10.299 -1.073 2.446 1.00 59.91 97 SER A C 1
ATOM 798 O O . SER A 1 97 ? -10.662 -1.216 3.612 1.00 59.91 97 SER A O 1
ATOM 800 N N . LEU A 1 98 ? -11.132 -1.284 1.420 1.00 59.44 98 LEU A N 1
ATOM 801 C CA . LEU A 1 98 ? -12.547 -1.619 1.607 1.00 59.44 98 LEU A CA 1
ATOM 802 C C . LEU A 1 98 ? -12.745 -3.006 2.249 1.00 59.44 98 LEU A C 1
ATOM 804 O O . LEU A 1 98 ? -13.568 -3.159 3.150 1.00 59.44 98 LEU A O 1
ATOM 808 N N . ALA A 1 99 ? -11.975 -4.010 1.817 1.00 62.16 99 ALA A N 1
ATOM 809 C CA . ALA A 1 99 ? -12.023 -5.357 2.386 1.00 62.16 99 ALA A CA 1
ATOM 810 C C . ALA A 1 99 ? -11.490 -5.389 3.829 1.00 62.16 99 ALA A C 1
ATOM 812 O O . ALA A 1 99 ? -12.071 -6.058 4.680 1.00 62.16 99 ALA A O 1
ATOM 813 N N . GLY A 1 100 ? -10.437 -4.620 4.125 1.00 68.06 100 GLY A N 1
ATOM 814 C CA . GLY A 1 100 ? -9.917 -4.444 5.481 1.00 68.06 100 GLY A CA 1
ATOM 815 C C . GLY A 1 100 ? -10.923 -3.756 6.404 1.00 68.06 100 GLY A C 1
ATOM 816 O O . GLY A 1 100 ? -11.177 -4.243 7.503 1.00 68.06 100 GLY A O 1
ATOM 817 N N . ALA A 1 101 ? -11.568 -2.679 5.943 1.00 67.56 101 ALA A N 1
ATOM 818 C CA . ALA A 1 101 ? -12.609 -1.989 6.703 1.00 67.56 101 ALA A CA 1
ATOM 819 C C . ALA A 1 101 ? -13.824 -2.895 6.973 1.00 67.56 101 ALA A C 1
ATOM 821 O O . ALA A 1 101 ? -14.329 -2.930 8.095 1.00 67.56 101 ALA A O 1
ATOM 822 N N . ALA A 1 102 ? -14.253 -3.681 5.979 1.00 75.75 102 ALA A N 1
ATOM 823 C CA . ALA A 1 102 ? -15.327 -4.657 6.145 1.00 75.75 102 ALA A CA 1
ATOM 824 C C . ALA A 1 102 ? -14.946 -5.772 7.133 1.00 75.75 102 ALA A C 1
ATOM 826 O O . ALA A 1 102 ? -15.753 -6.131 7.987 1.00 75.75 102 ALA A O 1
ATOM 827 N N . ALA A 1 103 ? -13.713 -6.283 7.073 1.00 76.56 103 ALA A N 1
ATOM 828 C CA . ALA A 1 103 ? -13.230 -7.301 8.002 1.00 76.56 103 ALA A CA 1
ATOM 829 C C . ALA A 1 103 ? -13.170 -6.781 9.446 1.00 76.56 103 ALA A C 1
ATOM 831 O O . ALA A 1 103 ? -13.620 -7.471 10.357 1.00 76.56 103 ALA A O 1
ATOM 832 N N . VAL A 1 104 ? -12.688 -5.552 9.662 1.00 77.50 104 VAL A N 1
ATOM 833 C CA . VAL A 1 104 ? -12.655 -4.919 10.992 1.00 77.50 104 VAL A CA 1
ATOM 834 C C . VAL A 1 104 ? -14.066 -4.660 11.521 1.00 77.50 104 VAL A C 1
ATOM 836 O O . VAL A 1 104 ? -14.324 -4.917 12.695 1.00 77.50 104 VAL A O 1
ATOM 839 N N . LEU A 1 105 ? -15.001 -4.221 10.672 1.00 80.25 105 LEU A N 1
ATOM 840 C CA . LEU A 1 105 ? -16.407 -4.057 11.055 1.00 80.25 105 LEU A CA 1
ATOM 841 C C . LEU A 1 105 ? -17.056 -5.391 11.433 1.00 80.25 105 LEU A C 1
ATOM 843 O O . LEU A 1 105 ? -17.717 -5.469 12.464 1.00 80.25 105 LEU A O 1
ATOM 847 N N . LEU A 1 106 ? -16.840 -6.450 10.649 1.00 77.56 106 LEU A N 1
ATOM 848 C CA . LEU A 1 106 ? -17.368 -7.783 10.951 1.00 77.56 106 LEU A CA 1
ATOM 849 C C . LEU A 1 106 ? -16.776 -8.346 12.246 1.00 77.56 106 LEU A C 1
ATOM 851 O O . LEU A 1 106 ? -17.514 -8.883 13.071 1.00 77.56 106 LEU A O 1
ATOM 855 N N . LEU A 1 107 ? -15.469 -8.178 12.463 1.00 78.81 107 LEU A N 1
ATOM 856 C CA . LEU A 1 107 ? -14.808 -8.601 13.696 1.00 78.81 107 LEU A CA 1
ATOM 857 C C . LEU A 1 107 ? -15.317 -7.796 14.901 1.00 78.81 107 LEU A C 1
ATOM 859 O O . LEU A 1 107 ? -15.597 -8.368 15.953 1.00 78.81 107 LEU A O 1
ATOM 863 N N . GLY A 1 108 ? -15.503 -6.485 14.728 1.00 72.88 108 GLY A N 1
ATOM 864 C CA . GLY A 1 108 ? -16.080 -5.591 15.727 1.00 72.88 108 GLY A CA 1
ATOM 865 C C . GLY A 1 108 ? -17.506 -5.989 16.104 1.00 72.88 108 GLY A C 1
ATOM 866 O O . GLY A 1 108 ? -17.797 -6.131 17.285 1.00 72.88 108 GLY A O 1
ATOM 867 N N . VAL A 1 109 ? -18.375 -6.257 15.126 1.00 79.88 109 VAL A N 1
ATOM 868 C CA . VAL A 1 109 ? -19.758 -6.712 15.361 1.00 79.88 109 VAL A CA 1
ATOM 869 C C . VAL A 1 109 ? -19.796 -8.100 16.009 1.00 79.88 109 VAL A C 1
ATOM 871 O O . VAL A 1 109 ? -20.610 -8.331 16.901 1.00 79.88 109 VAL A O 1
ATOM 874 N N . ALA A 1 110 ? -18.905 -9.016 15.620 1.00 74.88 110 ALA A N 1
ATOM 875 C CA . ALA A 1 110 ? -18.843 -10.362 16.192 1.00 74.88 110 ALA A CA 1
ATOM 876 C C . ALA A 1 110 ? -18.318 -10.382 17.643 1.00 74.88 110 ALA A C 1
ATOM 878 O O . ALA A 1 110 ? -18.776 -11.186 18.461 1.00 74.88 110 ALA A O 1
ATOM 879 N N . LEU A 1 111 ? -17.372 -9.500 17.982 1.00 71.19 111 LEU A N 1
ATOM 880 C CA . LEU A 1 111 ? -16.753 -9.430 19.312 1.00 71.19 111 LEU A CA 1
ATOM 881 C C . LEU A 1 111 ? -17.470 -8.464 20.269 1.00 71.19 111 LEU A C 1
ATOM 883 O O . LEU A 1 111 ? -17.454 -8.699 21.478 1.00 71.19 111 LEU A O 1
ATOM 887 N N . ALA A 1 112 ? -18.144 -7.424 19.768 1.00 67.19 112 ALA A N 1
ATOM 888 C CA . ALA A 1 112 ? -18.905 -6.457 20.56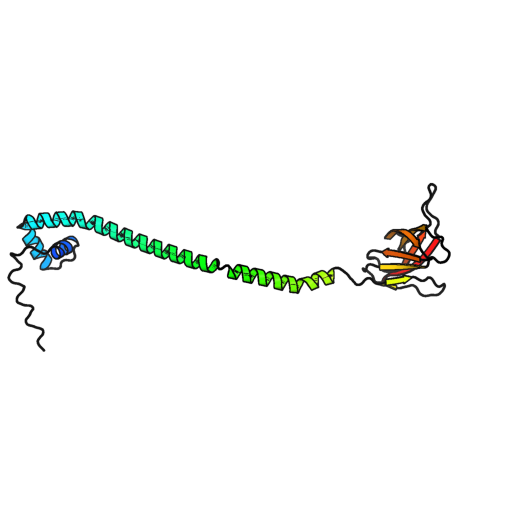8 1.00 67.19 112 ALA A CA 1
ATOM 889 C C . ALA A 1 112 ? -19.847 -7.096 21.609 1.00 67.19 112 ALA A C 1
ATOM 891 O O . ALA A 1 112 ? -19.774 -6.709 22.781 1.00 67.19 112 ALA A O 1
ATOM 892 N N . PRO A 1 113 ? -20.682 -8.105 21.278 1.00 62.69 113 PRO A N 1
ATOM 893 C CA . PRO A 1 113 ? -21.570 -8.705 22.270 1.00 62.69 113 PRO A CA 1
ATOM 894 C C . PRO A 1 113 ? -20.813 -9.449 23.378 1.00 62.69 113 PRO A C 1
ATOM 896 O O . PRO A 1 113 ? -21.345 -9.593 24.474 1.00 62.69 113 PRO A O 1
ATOM 899 N N . GLN A 1 114 ? -19.574 -9.893 23.145 1.00 62.66 114 GLN A N 1
ATOM 900 C CA . GLN A 1 114 ? -18.770 -10.603 24.146 1.00 62.66 114 GLN A CA 1
ATOM 901 C C . GLN A 1 114 ? -18.193 -9.648 25.197 1.00 62.66 114 GLN A C 1
ATOM 903 O O . GLN A 1 114 ? -18.129 -9.992 26.377 1.00 62.66 114 GLN A O 1
ATOM 908 N N . PHE A 1 115 ? -17.823 -8.433 24.789 1.00 60.16 115 PHE A N 1
ATOM 909 C CA . PHE A 1 115 ? -17.357 -7.389 25.704 1.00 60.16 115 PHE A CA 1
ATOM 910 C C . PHE A 1 115 ? -18.511 -6.746 26.477 1.00 60.16 115 PHE A C 1
ATOM 912 O O . PHE A 1 115 ? -18.392 -6.541 27.682 1.00 60.16 115 PHE A O 1
ATOM 919 N N . ILE A 1 116 ? -19.659 -6.524 25.829 1.00 59.84 116 ILE A N 1
ATOM 920 C CA . ILE A 1 116 ? -20.851 -5.968 26.489 1.00 59.84 116 ILE A CA 1
ATOM 921 C C . ILE A 1 116 ? -21.434 -6.970 27.500 1.00 59.84 116 ILE A C 1
ATOM 923 O O . ILE A 1 116 ? -21.801 -6.584 28.606 1.00 59.84 116 ILE A O 1
ATOM 927 N N . ARG A 1 117 ? -21.436 -8.278 27.194 1.00 56.59 117 ARG A N 1
ATOM 928 C CA . ARG A 1 117 ? -21.884 -9.320 28.142 1.00 56.59 117 ARG A CA 1
ATOM 929 C C . ARG A 1 117 ? -20.943 -9.528 29.333 1.00 56.59 117 ARG A C 1
ATOM 931 O O . ARG A 1 117 ? -21.380 -10.064 30.345 1.00 56.59 117 ARG A O 1
ATOM 938 N N . ARG A 1 118 ? -19.677 -9.102 29.248 1.00 56.03 118 ARG A N 1
ATOM 939 C CA . ARG A 1 118 ? -18.747 -9.099 30.395 1.00 56.03 118 ARG A CA 1
ATOM 940 C C . ARG A 1 118 ? -18.930 -7.886 31.314 1.00 56.03 118 ARG A C 1
ATOM 942 O O . ARG A 1 118 ? -18.431 -7.919 32.433 1.00 56.03 118 ARG A O 1
ATOM 949 N N . ALA A 1 119 ? -19.644 -6.846 30.876 1.00 53.06 119 ALA A N 1
ATOM 950 C CA . ALA A 1 119 ? -19.746 -5.574 31.592 1.00 53.06 119 ALA A CA 1
ATOM 951 C C . ALA A 1 119 ? -20.857 -5.510 32.657 1.00 53.06 119 ALA A C 1
ATOM 953 O O . ALA A 1 119 ? -20.991 -4.488 33.325 1.00 53.06 119 ALA A O 1
ATOM 954 N N . SER A 1 120 ? -21.651 -6.562 32.868 1.00 50.47 120 SER A N 1
ATOM 955 C CA . SER A 1 120 ? -22.572 -6.613 34.010 1.00 50.47 120 SER A CA 1
ATOM 956 C C . SER A 1 120 ? -22.930 -8.054 34.367 1.00 50.47 120 SER A C 1
ATOM 958 O O . SER A 1 120 ? -23.677 -8.691 33.622 1.00 50.47 120 SER A O 1
ATOM 960 N N . PRO A 1 121 ? -22.437 -8.600 35.495 1.00 58.31 121 PRO A N 1
ATOM 961 C CA . PRO A 1 121 ? -23.118 -9.732 36.103 1.00 58.31 121 PRO A CA 1
ATOM 962 C C . PRO A 1 121 ? -24.556 -9.301 36.445 1.00 58.31 121 PRO A C 1
ATOM 964 O O . PRO A 1 121 ? -24.759 -8.154 36.851 1.00 58.31 121 PRO A O 1
ATOM 967 N N . PRO A 1 122 ? -25.559 -10.181 36.287 1.00 59.22 122 PRO A N 1
ATOM 968 C CA . PRO A 1 122 ? -26.920 -9.871 36.698 1.00 59.22 122 PRO A CA 1
ATOM 969 C C . PRO A 1 122 ? -26.911 -9.513 38.186 1.00 59.22 122 PRO A C 1
ATOM 971 O O . PRO A 1 122 ? -26.414 -10.285 39.014 1.00 59.22 122 PRO A O 1
ATOM 974 N N . VAL A 1 123 ? -27.410 -8.316 38.488 1.00 53.50 123 VAL A N 1
ATOM 975 C CA . VAL A 1 123 ? -27.649 -7.834 39.846 1.00 53.50 123 VAL A CA 1
ATOM 976 C C . VAL A 1 123 ? -28.568 -8.834 40.539 1.00 53.50 123 VAL A C 1
ATOM 978 O O . VAL A 1 123 ? -29.673 -9.093 40.069 1.00 53.50 123 VAL A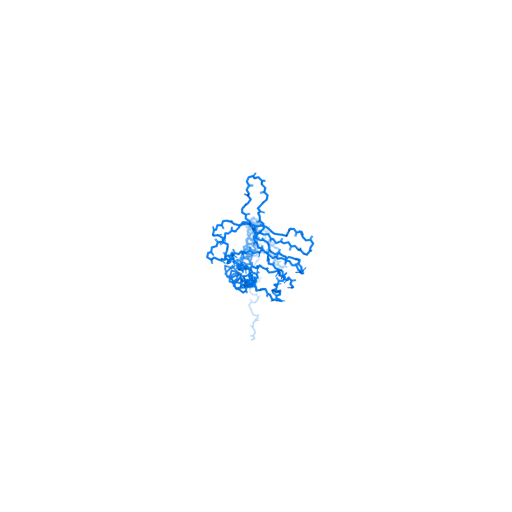 O 1
ATOM 981 N N . ALA A 1 124 ? -28.091 -9.433 41.628 1.00 51.72 124 ALA A N 1
ATOM 982 C CA . ALA A 1 124 ? -28.941 -10.227 42.499 1.00 51.72 124 ALA A CA 1
ATOM 983 C C . ALA A 1 124 ? -29.711 -9.253 43.399 1.00 51.72 124 ALA A C 1
ATOM 985 O O . ALA A 1 124 ? -29.119 -8.598 44.259 1.00 51.72 124 ALA A O 1
ATOM 986 N N . GLU A 1 125 ? -31.009 -9.121 43.151 1.00 54.88 125 GLU A N 1
ATOM 987 C CA . GLU A 1 125 ? -31.933 -8.398 44.019 1.00 54.88 125 GLU A CA 1
ATOM 988 C C . GLU A 1 125 ? -32.266 -9.307 45.206 1.00 54.88 125 GLU A C 1
ATOM 990 O O . GLU A 1 125 ? -32.781 -10.412 45.024 1.00 54.88 125 GLU A O 1
ATOM 995 N N . ILE A 1 126 ? -31.873 -8.900 46.416 1.00 58.69 126 ILE A N 1
ATOM 996 C CA . ILE A 1 126 ? -32.074 -9.697 47.631 1.00 58.69 126 ILE A CA 1
ATOM 997 C C . ILE A 1 126 ? -32.778 -8.823 48.661 1.00 58.69 126 ILE A C 1
ATOM 999 O O . ILE A 1 126 ? -32.207 -7.877 49.208 1.00 58.69 126 ILE A O 1
ATOM 1003 N N . THR A 1 127 ? -34.028 -9.170 48.952 1.00 60.38 127 THR A N 1
ATOM 1004 C CA . THR A 1 127 ? -34.796 -8.563 50.036 1.00 60.38 127 THR A CA 1
ATOM 1005 C C . THR A 1 127 ? -34.391 -9.193 51.362 1.00 60.38 127 THR A C 1
ATOM 1007 O O . THR A 1 127 ? -34.544 -10.397 51.564 1.00 60.38 127 THR A O 1
ATOM 1010 N N . LEU A 1 128 ? -33.862 -8.384 52.280 1.00 53.41 128 LEU A N 1
ATOM 1011 C CA . LEU A 1 128 ? -33.479 -8.816 53.620 1.00 53.41 128 LEU A CA 1
ATOM 1012 C C . LEU A 1 128 ? -34.596 -8.435 54.598 1.00 53.41 128 LEU A C 1
ATOM 1014 O O . LEU A 1 128 ? -34.606 -7.353 55.187 1.00 53.41 128 LEU A O 1
ATOM 1018 N N . SER A 1 129 ? -35.556 -9.340 54.780 1.00 50.41 129 SER A N 1
ATOM 1019 C CA . SER A 1 129 ? -36.591 -9.214 55.807 1.00 50.41 129 SER A CA 1
ATOM 1020 C C . SER A 1 129 ? -36.157 -9.934 57.083 1.00 50.41 129 SER A C 1
ATOM 1022 O O . SER A 1 129 ? -36.014 -11.155 57.095 1.00 50.41 129 SER A O 1
ATOM 1024 N N . ALA A 1 130 ? -35.968 -9.197 58.177 1.00 46.03 130 ALA A N 1
ATOM 1025 C CA . ALA A 1 130 ? -35.719 -9.792 59.484 1.00 46.03 130 ALA A CA 1
ATOM 1026 C C . ALA A 1 130 ? -37.047 -10.257 60.107 1.00 46.03 130 ALA A C 1
ATOM 1028 O O . ALA A 1 130 ? -37.752 -9.473 60.736 1.00 46.03 130 ALA A O 1
ATOM 1029 N N . TYR A 1 131 ? -37.391 -11.537 59.946 1.00 43.09 131 TYR A N 1
ATOM 1030 C CA . TYR A 1 131 ? -38.354 -12.203 60.825 1.00 43.09 131 TYR A CA 1
ATOM 1031 C C . TYR A 1 131 ? -37.565 -12.812 61.989 1.00 43.09 131 TYR A C 1
ATOM 1033 O O . TYR A 1 131 ? -36.502 -13.400 61.779 1.00 43.09 131 TYR A O 1
ATOM 1041 N N . ARG A 1 132 ? -38.039 -12.676 63.232 1.00 42.59 132 ARG A N 1
ATOM 1042 C CA . ARG A 1 132 ? -37.438 -13.362 64.388 1.00 42.59 132 ARG A CA 1
ATOM 1043 C C . ARG A 1 132 ? -37.676 -14.873 64.217 1.00 42.59 132 ARG A C 1
ATOM 1045 O O . ARG A 1 132 ? -38.662 -15.401 64.713 1.00 42.59 132 ARG A O 1
ATOM 1052 N N . GLY A 1 133 ? -36.797 -15.544 63.469 1.00 44.03 133 GLY A N 1
ATOM 1053 C CA . GLY A 1 133 ? -36.919 -16.961 63.123 1.00 44.03 133 GLY A CA 1
ATOM 1054 C C . GLY A 1 133 ? -35.938 -17.430 62.036 1.00 44.03 133 GLY A C 1
ATOM 1055 O O . GLY A 1 133 ? -36.232 -17.345 60.856 1.00 44.03 133 GLY A O 1
ATOM 1056 N N . VAL A 1 134 ? -34.797 -17.970 62.479 1.00 50.78 134 VAL A N 1
ATOM 1057 C CA . VAL A 1 134 ? -33.961 -19.053 61.897 1.00 50.78 134 VAL A CA 1
ATOM 1058 C C . VAL A 1 134 ? -33.326 -18.909 60.494 1.00 50.78 134 VAL A C 1
ATOM 1060 O O . VAL A 1 134 ? -32.270 -19.509 60.283 1.00 50.78 134 VAL A O 1
ATOM 1063 N N . GLU A 1 135 ? -33.829 -18.111 59.554 1.00 58.69 135 GLU A N 1
ATOM 1064 C CA . GLU A 1 135 ? -33.240 -18.072 58.201 1.00 58.69 135 GLU A CA 1
ATOM 1065 C C . GLU A 1 135 ? -32.238 -16.922 58.023 1.00 58.69 135 GLU A C 1
ATOM 1067 O O . GLU A 1 135 ? -32.591 -15.747 58.003 1.00 58.69 135 GLU A O 1
ATOM 1072 N N . THR A 1 136 ? -30.949 -17.269 57.904 1.00 71.25 136 THR A N 1
ATOM 1073 C CA . THR A 1 136 ? -29.895 -16.311 57.532 1.00 71.25 136 THR A CA 1
ATOM 1074 C C . THR A 1 136 ? -29.802 -16.243 56.007 1.00 71.25 136 THR A C 1
ATOM 1076 O O . THR A 1 136 ? -29.397 -17.233 55.391 1.00 71.25 136 THR A O 1
ATOM 1079 N N . PRO A 1 137 ? -30.160 -15.112 55.377 1.00 76.75 137 PRO A N 1
ATOM 1080 C CA . PRO A 1 137 ? -30.136 -14.987 53.926 1.00 76.75 137 PRO A CA 1
ATOM 1081 C C . PRO A 1 137 ? -28.724 -15.228 53.384 1.00 76.75 137 PRO A C 1
ATOM 1083 O O . PRO A 1 137 ? -27.734 -14.710 53.913 1.00 76.75 137 PRO A O 1
ATOM 1086 N N . VAL A 1 138 ? -28.640 -16.056 52.339 1.00 80.12 138 VAL A N 1
ATOM 1087 C CA . VAL A 1 138 ? -27.385 -16.411 51.668 1.00 80.12 138 VAL A CA 1
ATOM 1088 C C . VAL A 1 138 ? -27.239 -15.575 50.406 1.00 80.12 138 VAL A C 1
ATOM 1090 O O . VAL A 1 138 ? -28.142 -15.512 49.577 1.00 80.12 138 VAL A O 1
ATOM 1093 N N . VAL A 1 139 ? -26.083 -14.942 50.271 1.00 82.12 139 VAL A N 1
ATOM 1094 C CA . VAL A 1 139 ? -25.790 -13.918 49.275 1.00 82.12 139 VAL A CA 1
ATOM 1095 C C . VAL A 1 139 ? -24.567 -14.348 48.454 1.00 82.12 139 VAL A C 1
ATOM 1097 O O . VAL A 1 139 ? -23.613 -14.854 49.049 1.00 82.12 139 VAL A O 1
ATOM 1100 N N . PRO A 1 140 ? -24.556 -14.169 47.119 1.00 79.69 140 PRO A N 1
ATOM 1101 C CA . PRO A 1 140 ? -23.457 -14.636 46.279 1.00 79.69 140 PRO A CA 1
ATOM 1102 C C . PRO A 1 140 ? -22.169 -13.828 46.487 1.00 79.69 140 PRO A C 1
ATOM 1104 O O . PRO A 1 140 ? -22.180 -12.594 46.474 1.00 79.69 140 PRO A O 1
ATOM 1107 N N . LEU A 1 141 ? -21.043 -14.531 46.602 1.00 83.12 141 LEU A N 1
ATOM 1108 C CA . LEU A 1 141 ? -19.702 -13.948 46.635 1.00 83.12 141 LEU A CA 1
ATOM 1109 C C . LEU A 1 141 ? -19.361 -13.238 45.312 1.00 83.12 141 LEU A C 1
ATOM 1111 O O . LEU A 1 141 ? -19.750 -13.680 44.228 1.00 83.12 141 LEU A O 1
ATOM 1115 N N . ASN A 1 142 ? -18.577 -12.156 45.387 1.00 80.62 142 ASN A N 1
ATOM 1116 C CA . ASN A 1 142 ? -18.036 -11.433 44.228 1.00 80.62 142 ASN A CA 1
ATOM 1117 C C . ASN A 1 142 ? -19.081 -10.873 43.244 1.00 80.62 142 ASN A C 1
ATOM 1119 O O . ASN A 1 142 ? -18.766 -10.628 42.078 1.00 80.62 142 ASN A O 1
ATOM 1123 N N . ARG A 1 143 ? -20.313 -10.624 43.700 1.00 78.69 143 ARG A N 1
ATOM 1124 C CA . ARG A 1 143 ? -21.344 -9.944 42.904 1.00 78.69 143 ARG A CA 1
ATOM 1125 C C . ARG A 1 143 ? -21.772 -8.631 43.554 1.00 78.69 143 ARG A C 1
ATOM 1127 O O . ARG A 1 143 ? -21.764 -8.552 44.780 1.00 78.69 143 ARG A O 1
ATOM 1134 N N . PRO A 1 144 ? -22.125 -7.603 42.760 1.00 83.44 144 PRO A N 1
ATOM 1135 C CA . PRO A 1 144 ? -22.788 -6.420 43.290 1.00 83.44 144 PRO A CA 1
ATOM 1136 C C . PRO A 1 144 ? -24.164 -6.811 43.835 1.00 83.44 144 PRO A C 1
ATOM 1138 O O . PRO A 1 144 ? -24.863 -7.636 43.240 1.00 83.44 144 PRO A O 1
ATOM 1141 N N . LEU A 1 145 ? -24.534 -6.223 44.968 1.00 83.81 145 LEU A N 1
ATOM 1142 C CA . LEU A 1 145 ? -25.740 -6.581 45.706 1.00 83.81 145 LEU A CA 1
ATOM 1143 C C . LEU A 1 145 ? -26.627 -5.359 45.858 1.00 83.81 145 LEU A C 1
ATOM 1145 O O . LEU A 1 145 ? -26.158 -4.297 46.270 1.00 83.81 145 LEU A O 1
ATOM 1149 N N . HIS A 1 146 ? -27.908 -5.529 45.561 1.00 86.81 146 HIS A N 1
ATOM 1150 C CA . HIS A 1 146 ? -28.931 -4.548 45.889 1.00 86.81 146 HIS A CA 1
ATOM 1151 C C . HIS A 1 146 ? -29.718 -5.103 47.069 1.00 86.81 146 HIS A C 1
ATOM 1153 O O . HIS A 1 146 ? -30.377 -6.137 46.952 1.00 86.81 146 HIS A O 1
ATOM 1159 N N . LEU A 1 147 ? -29.538 -4.465 48.226 1.00 84.56 147 LEU A N 1
ATOM 1160 C CA . LEU A 1 147 ? -30.118 -4.895 49.489 1.00 84.56 147 LEU A CA 1
ATOM 1161 C C . LEU A 1 147 ? -31.281 -3.978 49.844 1.00 84.56 147 LEU A C 1
ATOM 1163 O O . LEU A 1 147 ? -31.116 -2.758 49.924 1.00 84.56 147 LEU A O 1
ATOM 1167 N N . HIS A 1 148 ? -32.422 -4.603 50.098 1.00 86.50 148 HIS A N 1
ATOM 1168 C CA . HIS A 1 148 ? -33.628 -3.960 50.601 1.00 86.50 148 HIS A CA 1
ATOM 1169 C C . HIS A 1 148 ? -33.768 -4.310 52.078 1.00 86.50 148 HIS A C 1
ATOM 1171 O O . HIS A 1 148 ? -33.946 -5.481 52.427 1.00 86.50 148 HIS A O 1
ATOM 1177 N N . LEU A 1 149 ? -33.604 -3.315 52.947 1.00 84.88 149 LEU A N 1
ATOM 1178 C CA . LEU A 1 149 ? -33.630 -3.484 54.395 1.00 84.88 149 LEU A CA 1
ATOM 1179 C C . LEU A 1 149 ? -34.981 -3.036 54.928 1.00 84.88 149 LEU A C 1
ATOM 1181 O O . LEU A 1 149 ? -35.372 -1.884 54.743 1.00 84.88 149 LEU A O 1
ATOM 1185 N N . ASN A 1 150 ? -35.659 -3.922 55.651 1.00 83.25 150 ASN A N 1
ATOM 1186 C CA . ASN A 1 150 ? -36.881 -3.551 56.350 1.00 83.25 150 ASN A CA 1
ATOM 1187 C C . ASN A 1 150 ? -36.547 -2.575 57.492 1.00 83.25 150 ASN A C 1
ATOM 1189 O O . ASN A 1 150 ? -35.845 -2.936 58.441 1.00 83.25 150 ASN A O 1
ATOM 1193 N N . ALA A 1 151 ? -37.081 -1.363 57.412 1.00 83.69 151 ALA A N 1
ATOM 1194 C CA . ALA A 1 151 ? -36.954 -0.292 58.390 1.00 83.69 151 ALA A CA 1
ATOM 1195 C C . ALA A 1 151 ? -38.317 0.077 59.010 1.00 83.69 151 ALA A C 1
ATOM 1197 O O . ALA A 1 151 ? -38.506 1.215 59.422 1.00 83.69 151 ALA A O 1
ATOM 1198 N N . LEU A 1 152 ? -39.242 -0.889 59.118 1.00 82.56 152 LEU A N 1
ATOM 1199 C CA . LEU A 1 152 ? -40.518 -0.728 59.827 1.00 82.56 152 LEU A CA 1
ATOM 1200 C C . LEU A 1 152 ? -40.275 -0.131 61.220 1.00 82.56 152 LEU A C 1
ATOM 1202 O O . LEU A 1 152 ? -39.383 -0.607 61.924 1.00 82.56 152 LEU A O 1
ATOM 1206 N N . ASP A 1 153 ? -41.052 0.877 61.605 1.00 81.38 153 ASP A N 1
ATOM 1207 C CA . ASP A 1 153 ? -40.943 1.609 62.878 1.00 81.38 153 ASP A CA 1
ATOM 1208 C C . ASP A 1 153 ? -39.684 2.495 63.032 1.00 81.38 153 ASP A C 1
ATOM 1210 O O . ASP A 1 153 ? -39.403 2.976 64.132 1.00 81.38 153 ASP A O 1
ATOM 1214 N N . LEU A 1 154 ? -38.914 2.745 61.962 1.00 84.06 154 LEU A N 1
ATOM 1215 C CA . LEU A 1 154 ? -37.866 3.775 61.958 1.00 84.06 154 LEU A CA 1
ATOM 1216 C C . LEU A 1 154 ? -38.406 5.081 61.359 1.00 84.06 154 LEU A C 1
ATOM 1218 O O . LEU A 1 154 ? -39.111 5.077 60.355 1.00 84.06 154 LEU A O 1
ATOM 1222 N N . ALA A 1 155 ? -38.026 6.217 61.949 1.00 84.44 155 ALA A N 1
ATOM 1223 C CA . ALA A 1 155 ? -38.364 7.527 61.399 1.00 84.44 155 ALA A CA 1
ATOM 1224 C C . ALA A 1 155 ? -37.716 7.735 60.018 1.00 84.44 155 ALA A C 1
ATOM 1226 O O . ALA A 1 155 ? -36.548 7.393 59.814 1.00 84.44 155 ALA A O 1
ATOM 1227 N N . GLU A 1 156 ? -38.458 8.345 59.091 1.00 88.12 156 GLU A N 1
ATOM 1228 C CA . GLU A 1 156 ? -37.907 8.752 57.798 1.00 88.12 156 GLU A CA 1
ATOM 1229 C C . GLU A 1 156 ? -36.780 9.772 57.991 1.00 88.12 156 GLU A C 1
ATOM 1231 O O . GLU A 1 156 ? -36.892 10.714 58.781 1.00 88.12 156 GLU A O 1
ATOM 1236 N N . GLY A 1 157 ? -35.681 9.595 57.259 1.00 87.31 157 GLY A N 1
ATOM 1237 C CA . GLY A 1 157 ? -34.523 10.471 57.394 1.00 87.31 157 GLY A CA 1
ATOM 1238 C C . GLY A 1 157 ? -33.187 9.796 57.101 1.00 87.31 157 GLY A C 1
ATOM 1239 O O . GLY A 1 157 ? -33.140 8.620 56.731 1.00 87.31 157 GLY A O 1
ATOM 1240 N N . PRO A 1 158 ? -32.079 10.549 57.222 1.00 90.31 158 PRO A N 1
ATOM 1241 C CA . PRO A 1 158 ? -30.746 10.028 56.964 1.00 90.31 158 PRO A CA 1
ATOM 1242 C C . PRO A 1 158 ? -30.360 8.968 58.002 1.00 90.31 158 PRO A C 1
ATOM 1244 O O . PRO A 1 158 ? -30.631 9.112 59.190 1.00 90.31 158 PRO A O 1
ATOM 1247 N N . VAL A 1 159 ? -29.675 7.923 57.552 1.00 91.00 159 VAL A N 1
ATOM 1248 C CA . VAL A 1 159 ? -29.108 6.856 58.384 1.00 91.00 159 VAL A CA 1
ATOM 1249 C C . VAL A 1 159 ? -27.725 6.480 57.868 1.00 91.00 159 VAL A C 1
ATOM 1251 O O . VAL A 1 159 ? -27.408 6.665 56.693 1.00 91.00 159 VAL A O 1
ATOM 1254 N N . THR A 1 160 ? -26.879 5.934 58.734 1.00 91.62 160 THR A N 1
ATOM 1255 C CA . THR A 1 160 ? -25.577 5.393 58.325 1.00 91.62 160 THR A CA 1
ATOM 1256 C C . THR A 1 160 ? -25.649 3.877 58.298 1.00 91.62 160 THR A C 1
ATOM 1258 O O . THR A 1 160 ? -25.976 3.255 59.303 1.00 91.62 160 THR A O 1
ATOM 1261 N N . VAL A 1 161 ? -25.313 3.274 57.164 1.00 91.62 161 VAL A N 1
ATOM 1262 C CA . VAL A 1 161 ? -25.255 1.823 57.002 1.00 91.62 161 VAL A CA 1
ATOM 1263 C C . VAL A 1 161 ? -23.811 1.356 57.044 1.00 91.62 161 VAL A C 1
ATOM 1265 O O . VAL A 1 161 ? -22.951 1.925 56.372 1.00 91.62 161 VAL A O 1
ATOM 1268 N N . GLN A 1 162 ? -23.548 0.307 57.811 1.00 92.31 162 GLN A N 1
ATOM 1269 C CA . GLN A 1 162 ? -22.235 -0.307 57.961 1.00 92.31 162 GLN A CA 1
ATOM 1270 C C . GLN A 1 162 ? -22.350 -1.819 57.761 1.00 92.31 162 GLN A C 1
ATOM 1272 O O . GLN A 1 162 ? -23.291 -2.436 58.246 1.00 92.31 162 GLN A O 1
ATOM 1277 N N . ILE A 1 163 ? -21.384 -2.428 57.080 1.00 91.69 163 ILE A N 1
ATOM 1278 C CA . ILE A 1 163 ? -21.247 -3.881 56.966 1.00 91.69 163 ILE A CA 1
ATOM 1279 C C . ILE A 1 163 ? -19.952 -4.291 57.651 1.00 91.69 163 ILE A C 1
ATOM 1281 O O . ILE A 1 163 ? -18.879 -3.765 57.339 1.00 91.69 163 ILE A O 1
ATOM 1285 N N . VAL A 1 164 ? -20.057 -5.261 58.553 1.00 91.50 164 VAL A N 1
ATOM 1286 C CA . VAL A 1 164 ? -18.925 -5.848 59.267 1.00 91.50 164 VAL A CA 1
ATOM 1287 C C . VAL A 1 164 ? -18.841 -7.352 59.015 1.00 91.50 164 VAL A C 1
ATOM 1289 O O . VAL A 1 164 ? -19.854 -8.013 58.768 1.00 91.50 164 VAL A O 1
ATOM 1292 N N . ASN A 1 165 ? -17.631 -7.907 59.065 1.00 90.25 165 ASN A N 1
ATOM 1293 C CA . ASN A 1 165 ? -17.435 -9.360 59.023 1.00 90.25 165 ASN A CA 1
ATOM 1294 C C . ASN A 1 165 ? -17.650 -10.013 60.397 1.00 90.25 165 ASN A C 1
ATOM 1296 O O . ASN A 1 165 ? -17.893 -9.342 61.401 1.00 90.25 165 ASN A O 1
ATOM 1300 N N . SER A 1 166 ? -17.485 -11.336 60.452 1.00 86.12 166 SER A N 1
ATOM 1301 C CA . SER A 1 166 ? -17.528 -12.134 61.684 1.00 86.12 166 SER A CA 1
ATOM 1302 C C . SER A 1 166 ? -16.537 -11.692 62.765 1.00 86.12 166 SER A C 1
ATOM 1304 O O . SER A 1 166 ? -16.752 -11.989 63.935 1.00 86.12 166 SER A O 1
ATOM 1306 N N . ASN A 1 167 ? -15.467 -10.986 62.391 1.00 85.88 167 ASN A N 1
ATOM 1307 C CA . ASN A 1 167 ? -14.455 -10.473 63.316 1.00 85.88 167 ASN A CA 1
ATOM 1308 C C . ASN A 1 167 ? -14.771 -9.037 63.776 1.00 85.88 167 ASN A C 1
ATOM 1310 O O . ASN A 1 167 ? -13.975 -8.437 64.493 1.00 85.88 167 ASN A O 1
ATOM 1314 N N . GLY A 1 168 ? -15.902 -8.465 63.345 1.00 83.38 168 GLY A N 1
ATOM 1315 C CA . GLY A 1 168 ? -16.306 -7.092 63.650 1.00 83.38 168 GLY A CA 1
ATOM 1316 C C . GLY A 1 168 ? -15.571 -6.014 62.848 1.00 83.38 168 GLY A C 1
ATOM 1317 O O . GLY A 1 168 ? -15.752 -4.832 63.130 1.00 83.38 168 GLY A O 1
ATOM 1318 N N . PHE A 1 169 ? -14.764 -6.388 61.852 1.00 88.50 169 PHE A N 1
ATOM 1319 C CA . PHE A 1 169 ? -14.048 -5.439 61.001 1.00 88.50 169 PHE A CA 1
ATOM 1320 C C . PHE A 1 169 ? -14.994 -4.808 59.974 1.00 88.50 169 PHE A C 1
ATOM 1322 O O . PHE A 1 169 ? -15.740 -5.524 59.301 1.00 88.50 169 PHE A O 1
ATOM 1329 N N . GLU A 1 170 ? -14.938 -3.481 59.838 1.00 90.56 170 GLU A N 1
ATOM 1330 C CA . GLU A 1 170 ? -15.720 -2.720 58.860 1.00 90.56 170 GLU A CA 1
ATOM 1331 C C . GLU A 1 170 ? -15.222 -2.995 57.438 1.00 90.56 170 GLU A C 1
ATOM 1333 O O . GLU A 1 170 ? -14.099 -2.655 57.080 1.00 90.56 170 GLU A O 1
ATOM 1338 N N . ILE A 1 171 ? -16.078 -3.603 56.616 1.00 90.31 171 ILE A N 1
ATOM 1339 C CA . ILE A 1 171 ? -15.790 -3.855 55.197 1.00 90.31 171 ILE A CA 1
ATOM 1340 C C . ILE A 1 171 ? -16.352 -2.733 54.327 1.00 90.31 171 ILE A C 1
ATOM 1342 O O . ILE A 1 171 ? -15.810 -2.428 53.265 1.00 90.31 171 ILE A O 1
ATOM 1346 N N . TRP A 1 172 ? -17.467 -2.137 54.748 1.00 90.94 172 TRP A N 1
ATOM 1347 C CA . TRP A 1 172 ? -18.158 -1.130 53.959 1.00 90.94 172 TRP A CA 1
ATOM 1348 C C . TRP A 1 172 ? -19.012 -0.227 54.840 1.00 90.94 172 TRP A C 1
ATOM 1350 O O . TRP A 1 172 ? -19.638 -0.691 55.792 1.00 90.94 172 TRP A O 1
ATOM 1360 N N . LYS A 1 173 ? -19.082 1.057 54.487 1.00 91.25 173 LYS A N 1
ATOM 1361 C CA . LYS A 1 173 ? -19.901 2.050 55.180 1.00 91.25 173 LYS A CA 1
ATOM 1362 C C . LYS A 1 173 ? -20.400 3.113 54.212 1.00 91.25 173 LYS A C 1
ATOM 1364 O O . LYS A 1 173 ? -19.656 3.560 53.337 1.00 91.25 173 LYS A O 1
ATOM 1369 N N . ARG A 1 174 ? -21.660 3.526 54.360 1.00 90.81 174 ARG A N 1
ATOM 1370 C CA . ARG A 1 174 ? -22.292 4.543 53.511 1.00 90.81 174 ARG A CA 1
ATOM 1371 C C . ARG A 1 174 ? -23.479 5.202 54.209 1.00 90.81 174 ARG A C 1
ATOM 1373 O O . ARG A 1 174 ? -24.176 4.562 54.986 1.00 90.81 174 ARG A O 1
ATOM 1380 N N . ASN A 1 175 ? -23.750 6.457 53.867 1.00 91.31 175 ASN A N 1
ATOM 1381 C CA . ASN A 1 175 ? -24.984 7.135 54.262 1.00 91.31 175 ASN A CA 1
ATOM 1382 C C . ASN A 1 175 ? -26.133 6.739 53.324 1.00 91.31 175 ASN A C 1
ATOM 1384 O O . ASN A 1 175 ? -25.974 6.755 52.103 1.00 91.31 175 ASN A O 1
ATOM 1388 N N . ALA A 1 176 ? -27.283 6.408 53.894 1.00 89.94 176 ALA A N 1
ATOM 1389 C CA . ALA A 1 176 ? -28.526 6.127 53.189 1.00 89.94 176 ALA A CA 1
ATOM 1390 C C . ALA A 1 176 ? -29.667 6.928 53.832 1.00 89.94 176 ALA A C 1
ATOM 1392 O O . ALA A 1 176 ? -29.439 7.726 54.742 1.00 89.94 176 ALA A O 1
ATOM 1393 N N . ALA A 1 177 ? -30.890 6.732 53.360 1.00 90.75 177 ALA A N 1
ATOM 1394 C CA . ALA A 1 177 ? -32.073 7.305 53.980 1.00 90.75 177 ALA A CA 1
ATOM 1395 C C . ALA A 1 177 ? -33.154 6.235 54.113 1.00 90.75 177 ALA A C 1
ATOM 1397 O O . ALA A 1 177 ? -33.278 5.373 53.242 1.00 90.75 177 ALA A O 1
ATOM 1398 N N . VAL A 1 178 ? -33.911 6.304 55.204 1.00 89.19 178 VAL A N 1
ATOM 1399 C CA . VAL A 1 178 ? -35.157 5.553 55.370 1.00 89.19 178 VAL A CA 1
ATOM 1400 C C . VAL A 1 178 ? -36.235 6.277 54.573 1.00 89.19 178 VAL A C 1
ATOM 1402 O O . VAL A 1 178 ? -36.461 7.470 54.789 1.00 89.19 178 VAL A O 1
ATOM 1405 N N . HIS A 1 179 ? -36.883 5.567 53.654 1.00 88.88 179 HIS A N 1
ATOM 1406 C CA . HIS A 1 179 ? -38.016 6.065 52.880 1.00 88.88 179 HIS A CA 1
ATOM 1407 C C . HIS A 1 179 ? -39.105 4.994 52.854 1.00 88.88 179 HIS A C 1
ATOM 1409 O O . HIS A 1 179 ? -38.832 3.882 52.409 1.00 88.88 179 HIS A O 1
ATOM 1415 N N . LYS A 1 180 ? -40.327 5.319 53.308 1.00 84.19 180 LYS A N 1
ATOM 1416 C CA . LYS A 1 180 ? -41.464 4.378 53.334 1.00 84.19 180 LYS A CA 1
ATOM 1417 C C . LYS A 1 180 ? -41.126 3.031 53.994 1.00 84.19 180 LYS A C 1
ATOM 1419 O O . LYS A 1 180 ? -41.311 1.981 53.384 1.00 84.19 180 LYS A O 1
ATOM 1424 N N . ASP A 1 181 ? -40.599 3.075 55.218 1.00 84.94 181 ASP A N 1
ATOM 1425 C CA . ASP A 1 181 ? -40.234 1.891 56.017 1.00 84.94 181 ASP A CA 1
ATOM 1426 C C . ASP A 1 181 ? -39.157 0.985 55.395 1.00 84.94 181 ASP A C 1
ATOM 1428 O O . ASP A 1 181 ? -38.991 -0.171 55.796 1.00 84.94 181 ASP A O 1
ATOM 1432 N N . GLU A 1 182 ? -38.379 1.497 54.439 1.00 87.50 182 GLU A N 1
ATOM 1433 C CA . GLU A 1 182 ? -37.334 0.732 53.769 1.00 87.50 182 GLU A CA 1
ATOM 1434 C C . GLU A 1 182 ? -36.039 1.533 53.593 1.00 87.50 182 GLU A C 1
ATOM 1436 O O . GLU A 1 182 ? -36.040 2.757 53.435 1.00 87.50 182 GLU A O 1
ATOM 1441 N N . VAL A 1 183 ? -34.908 0.825 53.606 1.00 87.44 183 VAL A N 1
ATOM 1442 C CA . VAL A 1 183 ? -33.602 1.363 53.212 1.00 87.44 183 VAL A CA 1
ATOM 1443 C C . VAL A 1 183 ? -33.050 0.514 52.074 1.00 87.44 183 VAL A C 1
ATOM 1445 O O . VAL A 1 183 ? -32.676 -0.644 52.271 1.00 87.44 183 VAL A O 1
ATOM 1448 N N . SER A 1 184 ? -32.959 1.106 50.886 1.00 87.88 184 SER A N 1
ATOM 1449 C CA . SER A 1 184 ? -32.363 0.475 49.709 1.00 87.88 184 SER A CA 1
ATOM 1450 C C . SER A 1 184 ? -30.910 0.914 49.542 1.00 87.88 184 SER A C 1
ATOM 1452 O O . SER A 1 184 ? -30.613 2.109 49.472 1.00 87.88 184 SER A O 1
ATOM 1454 N N . ILE A 1 185 ? -29.988 -0.045 49.446 1.00 88.19 185 ILE A N 1
ATOM 1455 C CA . ILE A 1 185 ? -28.565 0.234 49.221 1.00 88.19 185 ILE A CA 1
ATOM 1456 C C . ILE A 1 185 ? -27.965 -0.671 48.150 1.00 88.19 185 ILE A C 1
ATOM 1458 O O . ILE A 1 185 ? -28.308 -1.845 48.027 1.00 88.19 185 ILE A O 1
ATOM 1462 N N . SER A 1 186 ? -26.990 -0.127 47.425 1.00 88.25 186 SER A N 1
ATOM 1463 C CA . SER A 1 186 ? -26.130 -0.897 46.528 1.00 88.25 186 SER A CA 1
ATOM 1464 C C . SER A 1 186 ? -24.769 -1.102 47.175 1.00 88.25 186 SER A C 1
ATOM 1466 O O . SER A 1 186 ? -24.031 -0.142 47.425 1.00 88.25 186 SER A O 1
ATOM 1468 N N . VAL A 1 187 ? -24.440 -2.361 47.437 1.00 85.62 187 VAL A N 1
ATOM 1469 C CA . VAL A 1 187 ? -23.159 -2.777 48.003 1.00 85.62 187 VAL A CA 1
ATOM 1470 C C . VAL A 1 187 ? -22.276 -3.280 46.856 1.00 85.62 187 VAL A C 1
ATOM 1472 O O . VAL A 1 187 ? -22.730 -4.101 46.050 1.00 85.62 187 VAL A O 1
ATOM 1475 N N . PRO A 1 188 ? -21.025 -2.795 46.740 1.00 80.75 188 PRO A N 1
ATOM 1476 C CA . PRO A 1 188 ? -20.070 -3.348 45.787 1.00 80.75 188 PRO A CA 1
ATOM 1477 C C . PRO A 1 188 ? -19.763 -4.817 46.118 1.00 80.75 188 PRO A C 1
ATOM 1479 O O . PRO A 1 188 ? -20.182 -5.350 47.143 1.00 80.75 188 PRO A O 1
ATOM 1482 N N . ASN A 1 189 ? -19.023 -5.490 45.244 1.00 83.12 189 ASN A N 1
ATOM 1483 C CA . ASN A 1 189 ? -18.695 -6.900 45.409 1.00 83.12 189 ASN A CA 1
ATOM 1484 C C . ASN A 1 189 ? -17.997 -7.188 46.752 1.00 83.12 189 ASN A C 1
ATOM 1486 O O . ASN A 1 189 ? -16.884 -6.727 47.009 1.00 83.12 189 ASN A O 1
ATOM 1490 N N . LEU A 1 190 ? -18.642 -8.004 47.590 1.00 84.50 190 LEU A N 1
ATOM 1491 C CA . LEU A 1 190 ? -18.048 -8.520 48.821 1.00 84.50 190 LEU A CA 1
ATOM 1492 C C . LEU A 1 190 ? -17.058 -9.639 48.469 1.00 84.50 190 LEU A C 1
ATOM 1494 O O . LEU A 1 190 ? -17.429 -10.609 47.806 1.00 84.50 190 LEU A O 1
ATOM 1498 N N . GLN A 1 191 ? -15.804 -9.486 48.900 1.00 83.12 191 GLN A N 1
ATOM 1499 C CA . GLN A 1 191 ? -14.704 -10.419 48.599 1.00 83.12 191 GLN A CA 1
ATOM 1500 C C . GLN A 1 191 ? -14.507 -11.488 49.681 1.00 83.12 191 GLN A C 1
ATOM 1502 O O . GLN A 1 191 ? -13.831 -12.490 49.455 1.00 83.12 191 GLN A O 1
ATOM 1507 N N . THR A 1 192 ? -15.103 -11.287 50.854 1.00 82.88 192 THR A N 1
ATOM 1508 C CA . THR A 1 192 ? -14.957 -12.182 52.001 1.00 82.88 192 THR A CA 1
ATOM 1509 C C . THR A 1 192 ? -16.190 -13.068 52.109 1.00 82.88 192 THR A C 1
ATOM 1511 O O . THR A 1 192 ? -17.308 -12.572 52.235 1.00 82.88 192 THR A O 1
ATOM 1514 N N . ALA A 1 193 ? -15.997 -14.385 52.072 1.00 85.31 193 ALA A N 1
ATOM 1515 C CA . ALA A 1 193 ? -17.057 -15.348 52.354 1.00 85.31 193 ALA A CA 1
ATOM 1516 C C . ALA A 1 193 ? -17.296 -15.469 53.869 1.00 85.31 193 ALA A C 1
ATOM 1518 O O . ALA A 1 193 ? -16.399 -15.220 54.674 1.00 85.31 193 ALA A O 1
ATOM 1519 N N . GLY A 1 194 ? -18.495 -15.890 54.268 1.00 86.19 194 GLY A N 1
ATOM 1520 C CA . GLY A 1 194 ? -18.831 -16.157 55.668 1.00 86.19 194 GLY A CA 1
ATOM 1521 C C . GLY A 1 194 ? -19.920 -15.252 56.238 1.00 86.19 194 GLY A C 1
ATOM 1522 O O . GLY A 1 194 ? -20.689 -14.628 55.505 1.00 86.19 194 GLY A O 1
ATOM 1523 N N . ALA A 1 195 ? -20.039 -15.245 57.565 1.00 88.69 195 ALA A N 1
ATOM 1524 C CA . ALA A 1 195 ? -21.067 -14.486 58.271 1.00 88.69 195 ALA A CA 1
ATOM 1525 C C . ALA A 1 195 ? -20.726 -12.991 58.301 1.00 88.69 195 ALA A C 1
ATOM 1527 O O . ALA A 1 195 ? -19.609 -12.609 58.651 1.00 88.69 195 ALA A O 1
ATOM 1528 N N . HIS A 1 196 ? -21.708 -12.172 57.944 1.00 90.38 196 HIS A N 1
ATOM 1529 C CA . HIS A 1 196 ? -21.623 -10.721 57.924 1.00 90.38 196 HIS A CA 1
ATOM 1530 C C . HIS A 1 196 ? -22.814 -10.127 58.674 1.00 90.38 196 HIS A C 1
ATOM 1532 O O . HIS A 1 196 ? -23.899 -10.715 58.714 1.00 90.38 196 HIS A O 1
ATOM 1538 N N . LEU A 1 197 ? -22.596 -8.956 59.264 1.00 89.94 197 LEU A N 1
ATOM 1539 C CA . LEU A 1 197 ? -23.632 -8.174 59.927 1.00 89.94 197 LEU A CA 1
ATOM 1540 C C . LEU A 1 197 ? -23.738 -6.824 59.229 1.00 89.94 197 LEU A C 1
ATOM 1542 O O . LEU A 1 197 ? -22.735 -6.140 59.025 1.00 89.94 197 LEU A O 1
ATOM 1546 N N . LEU A 1 198 ? -24.956 -6.444 58.871 1.00 90.75 198 LEU A N 1
ATOM 1547 C CA . LEU A 1 198 ? -25.289 -5.114 58.397 1.00 90.75 198 LEU A CA 1
ATOM 1548 C C . LEU A 1 198 ? -25.945 -4.344 59.536 1.00 90.75 198 LEU A C 1
ATOM 1550 O O . LEU A 1 198 ? -26.924 -4.801 60.115 1.00 90.75 198 LEU A O 1
ATOM 1554 N N . ARG A 1 199 ? -25.414 -3.167 59.844 1.00 91.38 199 ARG A N 1
ATOM 1555 C CA . ARG A 1 199 ? -25.824 -2.310 60.952 1.00 91.38 199 ARG A CA 1
ATOM 1556 C C . ARG A 1 199 ? -26.331 -0.978 60.424 1.00 91.38 199 ARG A C 1
ATOM 1558 O O . ARG A 1 199 ? -25.684 -0.357 59.582 1.00 91.38 199 ARG A O 1
ATOM 1565 N N . LEU A 1 200 ? -27.476 -0.547 60.934 1.00 90.50 200 LEU A N 1
ATOM 1566 C CA . LEU A 1 200 ? -28.059 0.768 60.701 1.00 90.50 200 LEU A CA 1
ATOM 1567 C C . LEU A 1 200 ? -27.836 1.631 61.932 1.00 90.50 200 LEU A C 1
ATOM 1569 O O . LEU A 1 200 ? -28.228 1.243 63.028 1.00 90.50 200 LEU A O 1
ATOM 1573 N N . TYR A 1 201 ? -27.253 2.805 61.742 1.00 90.88 201 TYR A N 1
ATOM 1574 C CA . TYR A 1 201 ? -27.027 3.797 62.782 1.00 90.88 201 TYR A CA 1
ATOM 1575 C C . TYR A 1 201 ? -27.820 5.068 62.497 1.00 90.88 201 TYR A C 1
ATOM 1577 O O . TYR A 1 201 ? -28.023 5.437 61.334 1.00 90.88 201 TYR A O 1
ATOM 1585 N N . SER A 1 202 ? -28.203 5.779 63.554 1.00 89.00 202 SER A N 1
ATOM 1586 C CA . SER A 1 202 ? -28.682 7.150 63.433 1.00 89.00 202 SER A CA 1
ATOM 1587 C C . SER A 1 202 ? -27.564 8.067 62.908 1.00 89.00 202 SER A C 1
ATOM 1589 O O . SER A 1 202 ? -26.381 7.701 62.942 1.00 89.00 202 SER A O 1
ATOM 1591 N N . PRO A 1 203 ? -27.897 9.246 62.356 1.00 84.06 203 PRO A N 1
ATOM 1592 C CA . PRO A 1 203 ? -26.896 10.216 61.927 1.00 84.06 203 PRO A CA 1
ATOM 1593 C C . PRO A 1 203 ? -25.923 10.536 63.058 1.00 84.06 203 PRO A C 1
ATOM 1595 O O . PRO A 1 203 ? -26.338 10.742 64.199 1.00 84.06 203 PRO A O 1
ATOM 1598 N N . ALA A 1 204 ? -24.631 10.611 62.736 1.00 78.31 204 ALA A N 1
ATOM 1599 C CA . ALA A 1 204 ? -23.633 11.058 63.698 1.00 78.31 204 ALA A CA 1
ATOM 1600 C C . ALA A 1 204 ? -23.982 12.476 64.177 1.00 78.31 204 ALA A C 1
ATOM 1602 O O . ALA A 1 204 ? -24.180 13.385 63.368 1.00 78.31 204 ALA A O 1
ATOM 1603 N N . GLN A 1 205 ? -24.075 12.651 65.493 1.00 76.69 205 GLN A N 1
ATOM 1604 C CA . GLN A 1 205 ? -24.324 13.947 66.116 1.00 76.69 205 GLN A CA 1
ATOM 1605 C C . GLN A 1 205 ? -22.986 14.605 66.466 1.00 76.69 205 GLN A C 1
ATOM 1607 O O . GLN A 1 205 ? -21.963 13.934 66.580 1.00 76.69 205 GLN A O 1
ATOM 1612 N N . ALA A 1 206 ? -22.987 15.922 66.687 1.00 65.94 206 ALA A N 1
ATOM 1613 C CA . ALA A 1 206 ? -21.773 16.690 66.987 1.00 65.94 206 ALA A CA 1
ATOM 1614 C C . ALA A 1 206 ? -20.965 16.168 68.200 1.00 65.94 206 ALA A C 1
ATOM 1616 O O . ALA A 1 206 ? -19.781 16.470 68.311 1.00 65.94 206 ALA A O 1
ATOM 1617 N N . ASN A 1 207 ? -21.583 15.363 69.075 1.00 60.66 207 ASN A N 1
ATOM 1618 C CA . ASN A 1 207 ? -21.007 14.897 70.338 1.00 60.66 207 ASN A CA 1
ATOM 1619 C C . ASN A 1 207 ? -20.782 13.372 70.423 1.00 60.66 207 ASN A C 1
ATOM 1621 O O . ASN A 1 207 ? -20.516 12.870 71.513 1.00 60.66 207 ASN A O 1
ATOM 1625 N N . GLY A 1 208 ? -20.874 12.614 69.323 1.00 67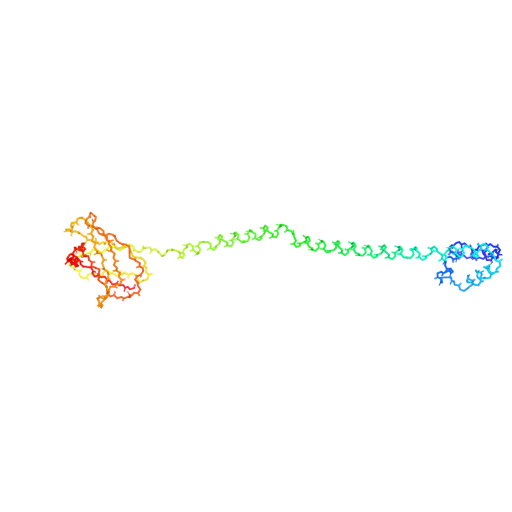.06 208 GLY A N 1
ATOM 1626 C CA . GLY A 1 208 ? -20.582 11.176 69.372 1.00 67.06 208 GLY A CA 1
ATOM 1627 C C . GLY A 1 208 ? -21.010 10.370 68.143 1.00 67.06 208 GLY A C 1
ATOM 1628 O O . GLY A 1 208 ? -21.670 10.896 67.242 1.00 67.06 208 GLY A O 1
ATOM 1629 N N . PRO A 1 209 ? -20.630 9.078 68.083 1.00 74.12 209 PRO A N 1
ATOM 1630 C CA . PRO A 1 209 ? -21.111 8.177 67.043 1.00 74.12 209 PRO A CA 1
ATOM 1631 C C . PRO A 1 209 ? -22.635 8.022 67.133 1.00 74.12 209 PRO A C 1
ATOM 1633 O O . PRO A 1 209 ? -23.212 8.096 68.216 1.00 74.12 209 PRO A O 1
ATOM 1636 N N . GLY A 1 210 ? -23.279 7.805 65.984 1.00 80.50 210 GLY A N 1
ATOM 1637 C CA . GLY A 1 210 ? -24.713 7.526 65.925 1.00 80.50 210 GLY A CA 1
ATOM 1638 C C . GLY A 1 210 ? -25.095 6.281 66.731 1.00 80.50 210 GLY A C 1
ATOM 1639 O O . GLY A 1 210 ? -24.299 5.354 66.892 1.00 80.50 210 GLY A O 1
ATOM 1640 N N . GLU A 1 211 ? -26.324 6.261 67.228 1.00 88.56 211 GLU A N 1
ATOM 1641 C CA . GLU A 1 211 ? -26.914 5.134 67.953 1.00 88.56 211 GLU A CA 1
ATOM 1642 C C . GLU A 1 211 ? -27.256 3.992 66.986 1.00 88.56 211 GLU A C 1
ATOM 1644 O O . GLU A 1 211 ? -27.703 4.242 65.867 1.00 88.56 211 GLU A O 1
ATOM 1649 N N . LEU A 1 212 ? -27.043 2.737 67.394 1.00 89.31 212 LEU A N 1
ATOM 1650 C CA . LEU A 1 212 ? -27.396 1.565 66.588 1.00 89.31 212 LEU A CA 1
ATOM 1651 C C . LEU A 1 212 ? -28.920 1.369 66.588 1.00 89.31 212 LEU A C 1
ATOM 1653 O O . LEU A 1 212 ? -29.505 1.053 67.617 1.00 89.31 212 LEU A O 1
ATOM 1657 N N . LEU A 1 213 ? -29.543 1.504 65.420 1.00 88.44 213 LEU A N 1
ATOM 1658 C CA . LEU A 1 213 ? -30.989 1.383 65.224 1.00 88.44 213 LEU A CA 1
ATOM 1659 C C . LEU A 1 213 ? -31.424 -0.055 64.927 1.00 88.44 213 LEU A C 1
ATOM 1661 O O . LEU A 1 213 ? -32.456 -0.512 65.416 1.00 88.44 213 LEU A O 1
ATOM 1665 N N . ARG A 1 214 ? -30.674 -0.773 64.079 1.00 87.75 214 ARG A N 1
ATOM 1666 C CA . ARG A 1 214 ? -31.030 -2.136 63.648 1.00 87.75 214 ARG A CA 1
ATOM 1667 C C . ARG A 1 214 ? -29.811 -2.906 63.151 1.00 87.75 214 ARG A C 1
ATOM 1669 O O . ARG A 1 214 ? -28.880 -2.315 62.608 1.00 87.75 214 ARG A O 1
ATOM 1676 N N . GLU A 1 215 ? -29.838 -4.226 63.298 1.00 89.06 215 GLU A N 1
ATOM 1677 C CA . GLU A 1 215 ? -28.812 -5.133 62.779 1.00 89.06 215 GLU A CA 1
ATOM 1678 C C . GLU A 1 215 ? -29.451 -6.286 61.990 1.00 89.06 215 GLU A C 1
ATOM 1680 O O . GLU A 1 215 ? -30.497 -6.809 62.374 1.00 89.06 215 GLU A O 1
ATOM 1685 N N . PHE A 1 216 ? -28.810 -6.684 60.889 1.00 86.75 216 PHE A N 1
ATOM 1686 C CA . PHE A 1 216 ? -29.225 -7.771 60.006 1.00 86.75 216 PHE A CA 1
ATOM 1687 C C . PHE A 1 216 ? -28.059 -8.730 59.774 1.00 86.75 216 PHE A C 1
ATOM 1689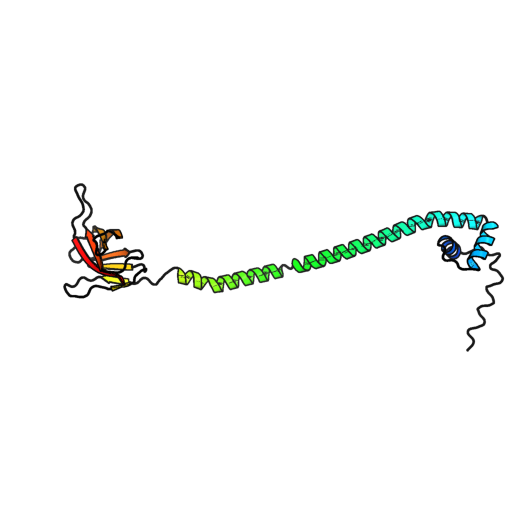 O O . PHE A 1 216 ? -26.999 -8.325 59.297 1.00 86.75 216 PHE A O 1
ATOM 1696 N N . ALA A 1 217 ? -28.261 -10.013 60.063 1.00 87.50 217 ALA A N 1
ATOM 1697 C CA . ALA A 1 217 ? -27.274 -11.049 59.786 1.00 87.50 217 ALA A CA 1
ATOM 1698 C C . ALA A 1 217 ? -27.510 -11.677 58.411 1.00 87.50 217 ALA A C 1
ATOM 1700 O O . ALA A 1 217 ? -28.630 -12.059 58.079 1.00 87.50 217 ALA A O 1
ATOM 1701 N N . PHE A 1 218 ? -26.444 -11.836 57.633 1.00 86.81 218 PHE A N 1
ATOM 1702 C CA . PHE A 1 218 ? -26.477 -12.531 56.348 1.00 86.81 218 PHE A CA 1
ATOM 1703 C C . PHE A 1 218 ? -25.176 -13.306 56.127 1.00 86.81 218 PHE A C 1
ATOM 1705 O O . PHE A 1 218 ? -24.170 -13.095 56.811 1.00 86.81 218 PHE A O 1
ATOM 1712 N N . ARG A 1 219 ? -25.185 -14.256 55.191 1.00 86.50 219 ARG A N 1
ATOM 1713 C CA . ARG A 1 219 ? -24.020 -15.095 54.892 1.00 86.50 219 ARG A CA 1
ATOM 1714 C C . ARG A 1 219 ? -23.628 -14.967 53.431 1.00 86.50 219 ARG A C 1
ATOM 1716 O O . ARG A 1 219 ? -24.445 -15.205 52.553 1.00 86.50 219 ARG A O 1
ATOM 1723 N N . VAL A 1 220 ? -22.359 -14.677 53.176 1.00 86.50 220 VAL A N 1
ATOM 1724 C CA . VAL A 1 220 ? -21.796 -14.633 51.823 1.00 86.50 220 VAL A CA 1
ATOM 1725 C C . VAL A 1 220 ? -21.229 -16.010 51.473 1.00 86.50 220 VAL A C 1
ATOM 1727 O O . VAL A 1 220 ? -20.435 -16.552 52.251 1.00 86.50 220 VAL A O 1
ATOM 1730 N N . LYS A 1 221 ? -21.653 -16.592 50.347 1.00 82.06 221 LYS A N 1
ATOM 1731 C CA . LYS A 1 221 ? -21.170 -17.879 49.820 1.00 82.06 221 LYS A CA 1
ATOM 1732 C C . LYS A 1 221 ? -20.882 -17.810 48.328 1.00 82.06 221 LYS A C 1
ATOM 1734 O O . LYS A 1 221 ? -21.623 -17.108 47.608 1.00 82.06 221 LYS A O 1
#